Protein AF-A0A379S326-F1 (afdb_monomer)

Structure (mmCIF, N/CA/C/O backbone):
data_AF-A0A379S326-F1
#
_entry.id   AF-A0A379S326-F1
#
loop_
_atom_site.group_PDB
_atom_site.id
_atom_site.type_symbol
_atom_site.label_atom_id
_atom_site.label_alt_id
_atom_site.label_comp_id
_atom_site.label_asym_id
_atom_site.label_entity_id
_atom_site.label_seq_id
_atom_site.pdbx_PDB_ins_code
_atom_site.Cartn_x
_atom_site.Cartn_y
_atom_site.Cartn_z
_atom_site.occupancy
_atom_site.B_iso_or_equiv
_atom_site.auth_seq_id
_atom_site.auth_comp_id
_atom_site.auth_asym_id
_atom_site.auth_atom_id
_atom_site.pdbx_PDB_model_num
ATOM 1 N N . MET A 1 1 ? 25.706 -16.101 -59.196 1.00 38.50 1 MET A N 1
ATOM 2 C CA . MET A 1 1 ? 26.492 -17.102 -58.452 1.00 38.50 1 MET A CA 1
ATOM 3 C C . MET A 1 1 ? 27.882 -17.077 -59.036 1.00 38.50 1 MET A C 1
ATOM 5 O O . MET A 1 1 ? 28.003 -17.247 -60.241 1.00 38.50 1 MET A O 1
ATOM 9 N N . THR A 1 2 ? 28.886 -16.764 -58.232 1.00 38.34 2 THR A N 1
ATOM 10 C CA . THR A 1 2 ? 30.287 -16.792 -58.657 1.00 38.34 2 THR A CA 1
ATOM 11 C C . THR A 1 2 ? 30.837 -18.148 -58.235 1.00 38.34 2 THR A C 1
ATOM 13 O O . THR A 1 2 ? 30.887 -18.433 -57.041 1.00 38.34 2 THR A O 1
ATOM 16 N N . GLU A 1 3 ? 31.157 -19.016 -59.194 1.00 43.34 3 GLU A N 1
ATOM 17 C CA . GLU A 1 3 ? 31.831 -20.284 -58.906 1.00 43.34 3 GLU A CA 1
ATOM 18 C C . GLU A 1 3 ? 33.282 -20.003 -58.498 1.00 43.34 3 GLU A C 1
ATOM 20 O O . GLU A 1 3 ? 34.008 -19.294 -59.196 1.00 43.34 3 GLU A O 1
ATOM 25 N N . HIS A 1 4 ? 33.702 -20.542 -57.353 1.00 49.00 4 HIS A N 1
ATOM 26 C CA . HIS A 1 4 ? 35.091 -20.501 -56.911 1.00 49.00 4 HIS A CA 1
ATOM 27 C C . HIS A 1 4 ? 35.789 -21.794 -57.338 1.00 49.00 4 HIS A C 1
ATOM 29 O O . HIS A 1 4 ? 35.459 -22.871 -56.853 1.00 49.00 4 HIS A O 1
ATOM 35 N N . SER A 1 5 ? 36.763 -21.676 -58.241 1.00 53.09 5 SER A N 1
ATOM 36 C CA . SER A 1 5 ? 37.674 -22.761 -58.611 1.00 53.09 5 SER A CA 1
ATOM 37 C C . SER A 1 5 ? 38.957 -22.625 -57.794 1.00 53.09 5 SER A C 1
ATOM 39 O O . SER A 1 5 ? 39.732 -21.695 -58.017 1.00 53.09 5 SER A O 1
ATOM 41 N N . THR A 1 6 ? 39.196 -23.535 -56.852 1.00 55.34 6 THR A N 1
ATOM 42 C CA . THR A 1 6 ? 40.460 -23.641 -56.109 1.00 55.34 6 THR A CA 1
ATOM 43 C C . THR A 1 6 ? 41.330 -24.740 -56.719 1.00 55.34 6 THR A C 1
ATOM 45 O O . THR A 1 6 ? 40.880 -25.860 -56.936 1.00 55.34 6 THR A O 1
ATOM 48 N N . LEU A 1 7 ? 42.589 -24.415 -57.033 1.00 56.44 7 LEU A N 1
ATOM 49 C CA . LEU A 1 7 ? 43.568 -25.386 -57.527 1.00 56.44 7 LEU A CA 1
ATOM 50 C C . LEU A 1 7 ? 44.000 -26.302 -56.374 1.00 56.44 7 LEU A C 1
ATOM 52 O O . LEU A 1 7 ? 44.566 -25.831 -55.389 1.00 56.44 7 LEU A O 1
ATOM 56 N N . THR A 1 8 ? 43.748 -27.605 -56.491 1.00 57.00 8 THR A N 1
ATOM 57 C CA . THR A 1 8 ? 44.296 -28.613 -55.575 1.00 57.00 8 THR A CA 1
ATOM 58 C C . THR A 1 8 ? 45.776 -28.837 -55.866 1.00 57.00 8 THR A C 1
ATOM 60 O O . THR A 1 8 ? 46.164 -29.122 -56.995 1.00 57.00 8 THR A O 1
ATOM 63 N N . ASN A 1 9 ? 46.601 -28.702 -54.833 1.00 60.22 9 ASN A N 1
ATOM 64 C CA . ASN A 1 9 ? 48.020 -29.042 -54.840 1.00 60.22 9 ASN A CA 1
ATOM 65 C C . ASN A 1 9 ? 48.209 -30.569 -55.035 1.00 60.22 9 ASN A C 1
ATOM 67 O O . ASN A 1 9 ? 47.504 -31.353 -54.407 1.00 60.22 9 ASN A O 1
ATOM 71 N N . GLU A 1 10 ? 49.165 -30.990 -55.873 1.00 64.12 10 GLU A N 1
ATOM 72 C CA . GLU A 1 10 ? 49.444 -32.405 -56.180 1.00 64.12 10 GLU A CA 1
ATOM 73 C C . GLU A 1 10 ? 50.220 -33.181 -55.093 1.00 64.12 10 GLU A C 1
ATOM 75 O O . GLU A 1 10 ? 50.449 -34.383 -55.233 1.00 64.12 10 GLU A O 1
ATOM 80 N N . THR A 1 11 ? 50.637 -32.549 -53.992 1.00 61.47 11 THR A N 1
ATOM 81 C CA . THR A 1 11 ? 51.327 -33.260 -52.905 1.00 61.47 11 THR A CA 1
ATOM 82 C C . THR A 1 11 ? 50.357 -34.102 -52.062 1.00 61.47 11 THR A C 1
ATOM 84 O O . THR A 1 11 ? 49.381 -33.553 -51.537 1.00 61.47 11 THR A O 1
ATOM 87 N N . PRO A 1 12 ? 50.646 -35.401 -51.839 1.00 56.94 12 PRO A N 1
ATOM 88 C CA . PRO A 1 12 ? 49.863 -36.250 -50.946 1.00 56.94 12 PRO A CA 1
ATOM 89 C C . PRO A 1 12 ? 49.812 -35.671 -49.526 1.00 56.94 12 PRO A C 1
ATOM 91 O O . PRO A 1 12 ? 50.838 -35.267 -48.985 1.00 56.94 12 PRO A O 1
ATOM 94 N N . HIS A 1 13 ? 48.625 -35.673 -48.915 1.00 59.41 13 HIS A N 1
ATOM 95 C CA . HIS A 1 13 ? 48.367 -35.211 -47.539 1.00 59.41 13 HIS A CA 1
ATOM 96 C C . HIS A 1 13 ? 48.498 -33.696 -47.282 1.00 59.41 13 HIS A C 1
ATOM 98 O O . HIS A 1 13 ? 48.584 -33.284 -46.127 1.00 59.41 13 HIS A O 1
ATOM 104 N N . SER A 1 14 ? 48.474 -32.850 -48.317 1.00 55.81 14 SER A N 1
ATOM 105 C CA . SER A 1 14 ? 48.381 -31.395 -48.127 1.00 55.81 14 SER A CA 1
ATOM 106 C C . SER A 1 14 ? 46.944 -30.964 -47.813 1.00 55.81 14 SER A C 1
ATOM 108 O O . SER A 1 14 ? 46.022 -31.258 -48.571 1.00 55.81 14 SER A O 1
ATOM 110 N N . SER A 1 15 ? 46.762 -30.239 -46.707 1.00 61.91 15 SER A N 1
ATOM 111 C CA . SER A 1 15 ? 45.540 -29.497 -46.377 1.00 61.91 15 SER A CA 1
ATOM 112 C C . SER A 1 15 ? 45.794 -27.995 -46.512 1.00 61.91 15 SER A C 1
ATOM 114 O O . SER A 1 15 ? 46.856 -27.508 -46.123 1.00 61.91 15 SER A O 1
ATOM 116 N N . TYR A 1 16 ? 44.826 -27.254 -47.046 1.00 52.69 16 TYR A N 1
ATOM 117 C CA . TYR A 1 16 ? 44.842 -25.792 -47.081 1.00 52.69 16 TYR A CA 1
ATOM 118 C C . TYR A 1 16 ? 43.451 -25.279 -46.698 1.00 52.69 16 TYR A C 1
ATOM 120 O O . TYR A 1 16 ? 42.449 -25.765 -47.225 1.00 52.69 16 TYR A O 1
ATOM 128 N N . ASP A 1 17 ? 43.404 -24.315 -45.781 1.00 55.94 17 ASP A N 1
ATOM 129 C CA . ASP A 1 17 ? 42.156 -23.727 -45.303 1.00 55.94 17 ASP A CA 1
ATOM 130 C C . ASP A 1 17 ? 41.625 -22.688 -46.295 1.00 55.94 17 ASP A C 1
ATOM 132 O O . ASP A 1 17 ? 42.263 -21.669 -46.575 1.00 55.94 17 ASP A O 1
ATOM 136 N N . ILE A 1 18 ? 40.420 -22.931 -46.812 1.00 55.84 18 ILE A N 1
ATOM 137 C CA . ILE A 1 18 ? 39.691 -21.968 -47.636 1.00 55.84 18 ILE A CA 1
ATOM 138 C C . ILE A 1 18 ? 38.908 -21.054 -46.694 1.00 55.84 18 ILE A C 1
ATOM 140 O O . ILE A 1 18 ? 37.937 -21.478 -46.072 1.00 55.84 18 ILE A O 1
ATOM 144 N N . THR A 1 19 ? 39.294 -19.782 -46.605 1.00 53.59 19 THR A N 1
ATOM 145 C CA . THR A 1 19 ? 38.505 -18.788 -45.868 1.00 53.59 19 THR A CA 1
ATOM 146 C C . THR A 1 19 ? 37.186 -18.547 -46.613 1.00 53.59 19 THR A C 1
ATOM 148 O O . THR A 1 19 ? 37.177 -17.948 -47.689 1.00 53.59 19 THR A O 1
ATOM 151 N N . GLY A 1 20 ? 36.069 -19.048 -46.075 1.00 52.03 20 GLY A N 1
ATOM 152 C CA . GLY A 1 20 ? 34.730 -18.780 -46.608 1.00 52.03 20 GLY A CA 1
ATOM 153 C C . GLY A 1 20 ? 34.386 -17.284 -46.588 1.00 52.03 20 GLY A C 1
ATOM 154 O O . GLY A 1 20 ? 34.996 -16.506 -45.851 1.00 52.03 20 GLY A O 1
ATOM 155 N N . MET A 1 21 ? 33.415 -16.856 -47.407 1.00 51.97 21 MET A N 1
ATOM 156 C CA . MET A 1 21 ? 32.934 -15.466 -47.385 1.00 51.97 21 MET A CA 1
ATOM 157 C C . MET A 1 21 ? 32.506 -15.078 -45.963 1.00 51.97 21 MET A C 1
ATOM 159 O O . MET A 1 21 ? 31.719 -15.789 -45.345 1.00 51.97 21 MET A O 1
ATOM 163 N N . LEU A 1 22 ? 33.000 -13.932 -45.480 1.00 52.59 22 LEU A N 1
ATOM 164 C CA . LEU A 1 22 ? 32.618 -13.320 -44.206 1.00 52.59 22 LEU A CA 1
ATOM 165 C C . LEU A 1 22 ? 31.087 -13.270 -44.083 1.00 52.59 22 LEU A C 1
ATOM 167 O O . LEU A 1 22 ? 30.441 -12.440 -44.728 1.00 52.59 22 LEU A O 1
ATOM 171 N N . MET A 1 23 ? 30.500 -14.136 -43.252 1.00 50.91 23 MET A N 1
ATOM 172 C CA . MET A 1 23 ? 29.103 -13.985 -42.857 1.00 50.91 23 MET A CA 1
ATOM 173 C C . MET A 1 23 ? 28.976 -12.674 -42.067 1.00 50.91 23 MET A C 1
ATOM 175 O O . MET A 1 23 ? 29.659 -12.505 -41.053 1.00 50.91 23 MET A O 1
ATOM 179 N N . PRO A 1 24 ? 28.146 -11.709 -42.505 1.00 52.12 24 PRO A N 1
ATOM 180 C CA . PRO A 1 24 ? 27.974 -10.472 -41.762 1.00 52.12 24 PRO A CA 1
ATOM 181 C C . PRO A 1 24 ? 27.323 -10.789 -40.414 1.00 52.12 24 PRO A C 1
ATOM 183 O O . PRO A 1 24 ? 26.173 -11.229 -40.363 1.00 52.12 24 PRO A O 1
ATOM 186 N N . ALA A 1 25 ? 28.057 -10.549 -39.326 1.00 54.84 25 ALA A N 1
ATOM 187 C CA . ALA A 1 25 ? 27.540 -10.660 -37.970 1.00 54.84 25 ALA A CA 1
ATOM 188 C C . ALA A 1 25 ? 26.328 -9.731 -37.811 1.00 54.84 25 ALA A C 1
ATOM 190 O O . ALA A 1 25 ? 26.426 -8.514 -37.985 1.00 54.84 25 ALA A O 1
ATOM 191 N N . ARG A 1 26 ? 25.166 -10.306 -37.496 1.00 50.16 26 ARG A N 1
ATOM 192 C CA . ARG A 1 26 ? 23.949 -9.546 -37.200 1.00 50.16 26 ARG A CA 1
ATOM 193 C C . ARG A 1 26 ? 23.789 -9.502 -35.694 1.00 50.16 26 ARG A C 1
ATOM 195 O O . ARG A 1 26 ? 23.414 -10.488 -35.074 1.00 50.16 26 ARG A O 1
ATOM 202 N N . ALA A 1 27 ? 24.121 -8.360 -35.110 1.00 48.78 27 ALA A N 1
ATOM 203 C CA . ALA A 1 27 ? 23.776 -8.077 -33.732 1.00 48.78 27 ALA A CA 1
ATOM 204 C C . ALA A 1 27 ? 22.355 -7.563 -33.681 1.00 48.78 27 ALA A C 1
ATOM 206 O O . ALA A 1 27 ? 21.947 -6.766 -34.529 1.00 48.78 27 ALA A O 1
ATOM 207 N N . PHE A 1 28 ? 21.624 -7.972 -32.657 1.00 52.62 28 PHE A N 1
ATOM 208 C CA . PHE A 1 28 ? 20.415 -7.262 -32.352 1.00 52.62 28 PHE A CA 1
ATOM 209 C C . PHE A 1 28 ? 20.129 -7.212 -30.846 1.00 52.62 28 PHE A C 1
ATOM 211 O O . PHE A 1 28 ? 20.789 -7.889 -30.062 1.00 52.62 28 PHE A O 1
ATOM 218 N N . PHE A 1 29 ? 19.191 -6.360 -30.431 1.00 54.59 29 PHE A N 1
ATOM 219 C CA . PHE A 1 29 ? 18.989 -5.944 -29.038 1.00 54.59 29 PHE A CA 1
ATOM 220 C C . PHE A 1 29 ? 17.567 -6.261 -28.584 1.00 54.59 29 PHE A C 1
ATOM 222 O O . PHE A 1 29 ? 16.664 -6.100 -29.390 1.00 54.59 29 PHE A O 1
ATOM 229 N N . PHE A 1 30 ? 17.356 -6.650 -27.322 1.00 52.19 30 PHE A N 1
ATOM 230 C CA . PHE A 1 30 ? 16.024 -6.806 -26.725 1.00 52.19 30 PHE A CA 1
ATOM 231 C C . PHE A 1 30 ? 15.805 -5.774 -25.621 1.00 52.19 30 PHE A C 1
ATOM 233 O O . PHE A 1 30 ? 16.657 -5.602 -24.749 1.00 52.19 30 PHE A O 1
ATOM 240 N N . VAL A 1 31 ? 14.638 -5.132 -25.622 1.00 59.84 31 VAL A N 1
ATOM 241 C CA . VAL A 1 31 ? 14.199 -4.257 -24.530 1.00 59.84 31 VAL A CA 1
ATOM 242 C C . VAL A 1 31 ? 13.023 -4.930 -23.830 1.00 59.84 31 VAL A C 1
ATOM 244 O O . VAL A 1 31 ? 11.916 -4.973 -24.363 1.00 59.84 31 VAL A O 1
ATOM 247 N N . VAL A 1 32 ? 13.259 -5.475 -22.635 1.00 62.78 32 VAL A N 1
ATOM 248 C CA . VAL A 1 32 ? 12.184 -5.973 -21.766 1.00 62.78 32 VAL A CA 1
ATOM 249 C C . VAL A 1 32 ? 11.680 -4.801 -20.939 1.00 62.78 32 VAL A C 1
ATOM 251 O O . VAL A 1 32 ? 12.430 -4.224 -20.153 1.00 62.78 32 VAL A O 1
ATOM 254 N N . VAL A 1 33 ? 10.415 -4.435 -21.130 1.00 68.75 33 VAL A N 1
ATOM 255 C CA . VAL A 1 33 ? 9.783 -3.349 -20.380 1.00 68.75 33 VAL A CA 1
ATOM 256 C C . VAL A 1 33 ? 8.725 -3.911 -19.451 1.00 68.75 33 VAL A C 1
ATOM 258 O O . VAL A 1 33 ? 7.759 -4.521 -19.897 1.00 68.75 33 VAL A O 1
ATOM 261 N N . ASP A 1 34 ? 8.914 -3.674 -18.157 1.00 73.75 34 ASP A N 1
ATOM 262 C CA . ASP A 1 34 ? 7.937 -3.985 -17.117 1.00 73.75 34 ASP A CA 1
ATOM 263 C C . ASP A 1 34 ? 6.840 -2.909 -17.120 1.00 73.75 34 ASP A C 1
ATOM 265 O O . ASP A 1 34 ? 7.061 -1.764 -16.711 1.00 73.75 34 ASP A O 1
ATOM 269 N N . GLU A 1 35 ? 5.671 -3.256 -17.658 1.00 82.31 35 GLU A N 1
ATOM 270 C CA . GLU A 1 35 ? 4.540 -2.340 -17.792 1.00 82.31 35 GLU A CA 1
ATOM 271 C C . GLU A 1 35 ? 3.890 -2.066 -16.428 1.00 82.31 35 GLU A C 1
ATOM 273 O O . GLU A 1 35 ? 3.511 -3.011 -15.734 1.00 82.31 35 GLU A O 1
ATOM 278 N N . PRO A 1 36 ? 3.735 -0.790 -16.025 1.00 88.88 36 PRO A N 1
ATOM 279 C CA . PRO A 1 36 ? 3.104 -0.475 -14.755 1.00 88.88 36 PRO A CA 1
ATOM 280 C C . PRO A 1 36 ? 1.583 -0.663 -14.824 1.00 88.88 36 PRO A C 1
ATOM 282 O O . PRO A 1 36 ? 0.940 -0.256 -15.796 1.00 88.88 36 PRO A O 1
ATOM 285 N N . GLY A 1 37 ? 0.995 -1.161 -13.740 1.00 88.94 37 GLY A N 1
ATOM 286 C CA . GLY A 1 37 ? -0.451 -1.183 -13.519 1.00 88.94 37 GLY A CA 1
ATOM 287 C C . GLY A 1 37 ? -1.183 -2.384 -14.093 1.00 88.94 37 GLY A C 1
ATOM 288 O O . GLY A 1 37 ? -2.382 -2.269 -14.341 1.00 88.94 37 GLY A O 1
ATOM 289 N N . LYS A 1 38 ? -0.497 -3.513 -14.301 1.00 89.56 38 LYS A N 1
ATOM 290 C CA . LYS A 1 38 ? -1.110 -4.762 -14.784 1.00 89.56 38 LYS A CA 1
ATOM 291 C C . LYS A 1 38 ? -2.349 -5.158 -13.966 1.00 89.56 38 LYS A C 1
ATOM 293 O O . LYS A 1 38 ? -3.389 -5.438 -14.552 1.00 89.56 38 LYS A O 1
ATOM 298 N N . ASP A 1 39 ? -2.243 -5.084 -12.640 1.00 93.56 39 ASP A N 1
ATOM 299 C CA . ASP A 1 39 ? -3.335 -5.399 -11.706 1.00 93.56 39 ASP A CA 1
ATOM 300 C C . ASP A 1 39 ? -3.997 -4.131 -11.129 1.00 93.56 39 ASP A C 1
ATOM 302 O O . ASP A 1 39 ? -4.762 -4.189 -10.169 1.00 93.56 39 ASP A O 1
ATOM 306 N N . GLY A 1 40 ? -3.711 -2.965 -11.716 1.00 95.00 40 GLY A N 1
ATOM 307 C CA . GLY A 1 40 ? -4.163 -1.664 -11.234 1.00 95.00 40 GLY A CA 1
ATOM 308 C C . GLY A 1 40 ? -3.204 -0.993 -10.248 1.00 95.00 40 GLY A C 1
ATOM 309 O O . GLY A 1 40 ? -2.044 -1.381 -10.084 1.00 95.00 40 GLY A O 1
ATOM 310 N N . PHE A 1 41 ? -3.698 0.074 -9.621 1.00 97.69 41 PHE A N 1
ATOM 311 C CA . PHE A 1 41 ? -2.926 0.935 -8.732 1.00 97.69 41 PHE A CA 1
ATOM 312 C C . PHE A 1 41 ? -3.683 1.218 -7.439 1.00 97.69 41 PHE A C 1
ATOM 314 O O . PHE A 1 41 ? -4.908 1.321 -7.436 1.00 97.69 41 PHE A O 1
ATOM 321 N N . LEU A 1 42 ? -2.926 1.433 -6.369 1.00 97.62 42 LEU A N 1
ATOM 322 C CA . LEU A 1 42 ? -3.406 1.990 -5.110 1.00 97.62 42 LEU A CA 1
ATOM 323 C C . LEU A 1 42 ? -2.823 3.385 -4.928 1.00 97.62 42 LEU A C 1
ATOM 325 O O . LEU A 1 42 ? -1.721 3.673 -5.388 1.00 97.62 42 LEU A O 1
ATOM 329 N N . VAL A 1 43 ? -3.541 4.253 -4.234 1.00 97.50 43 VAL A N 1
ATOM 330 C CA . VAL A 1 43 ? -3.124 5.629 -3.973 1.00 97.50 43 VAL A CA 1
ATOM 331 C C . VAL A 1 43 ? -2.969 5.832 -2.477 1.00 97.50 43 VAL A C 1
ATOM 333 O O . VAL A 1 43 ? -3.835 5.458 -1.689 1.00 97.50 43 VAL A O 1
ATOM 336 N N . ARG A 1 44 ? -1.869 6.454 -2.063 1.00 95.50 44 ARG A N 1
ATOM 337 C CA . ARG A 1 44 ? -1.656 6.881 -0.678 1.00 95.50 44 ARG A CA 1
ATOM 338 C C . ARG A 1 44 ? -1.256 8.347 -0.677 1.00 95.50 44 ARG A C 1
ATOM 340 O O . ARG A 1 44 ? -0.432 8.773 -1.483 1.00 95.50 44 ARG A O 1
ATOM 347 N N . LYS A 1 45 ? -1.832 9.117 0.241 1.00 92.75 45 LYS A N 1
ATOM 348 C CA . LYS A 1 45 ? -1.365 10.468 0.544 1.00 92.75 45 LYS A CA 1
ATOM 349 C C . LYS A 1 45 ? -0.434 10.387 1.745 1.00 92.75 45 LYS A C 1
ATOM 351 O O . LYS A 1 45 ? -0.796 9.801 2.762 1.00 92.75 45 LYS A O 1
ATOM 356 N N . ILE A 1 46 ? 0.774 10.909 1.586 1.00 89.25 46 ILE A N 1
ATOM 357 C CA . ILE A 1 46 ? 1.835 10.869 2.593 1.00 89.25 46 ILE A CA 1
ATOM 358 C C . ILE A 1 46 ? 2.209 12.276 3.050 1.00 89.25 46 ILE A C 1
ATOM 360 O O . ILE A 1 46 ? 1.893 13.270 2.388 1.00 89.25 46 ILE A O 1
ATOM 364 N N . TYR A 1 47 ? 2.934 12.359 4.161 1.00 82.88 47 TYR A N 1
ATOM 365 C CA . TYR A 1 47 ? 3.445 13.626 4.670 1.00 82.88 47 TYR A CA 1
ATOM 366 C C . TYR A 1 47 ? 4.419 14.254 3.671 1.00 82.88 47 TYR A C 1
ATOM 368 O O . TYR A 1 47 ? 5.285 13.588 3.107 1.00 82.88 47 TYR A O 1
ATOM 376 N N . ALA A 1 48 ? 4.282 15.561 3.454 1.00 72.38 48 ALA A N 1
ATOM 377 C CA . ALA A 1 48 ? 5.122 16.283 2.502 1.00 72.38 48 ALA A CA 1
ATOM 378 C C . ALA A 1 48 ? 6.525 16.610 3.053 1.00 72.38 48 ALA A C 1
ATOM 380 O O . ALA A 1 48 ? 7.419 16.937 2.277 1.00 72.38 48 ALA A O 1
ATOM 381 N N . SER A 1 49 ? 6.724 16.558 4.375 1.00 74.12 49 SER A N 1
ATOM 382 C CA . SER A 1 49 ? 7.978 16.952 5.025 1.00 74.12 49 SER A CA 1
ATOM 383 C C . SER A 1 49 ? 8.173 16.259 6.374 1.00 74.12 49 SER A C 1
ATOM 385 O O . SER A 1 49 ? 7.213 16.000 7.097 1.00 74.12 49 SER A O 1
ATOM 387 N N . ASN A 1 50 ? 9.439 16.059 6.752 1.00 69.50 50 ASN A N 1
ATOM 388 C CA . ASN A 1 50 ? 9.852 15.572 8.073 1.00 69.50 50 ASN A CA 1
ATOM 389 C C . ASN A 1 50 ? 9.546 16.583 9.200 1.00 69.50 50 ASN A C 1
ATOM 391 O O . ASN A 1 50 ? 9.617 16.240 10.375 1.00 69.50 50 ASN A O 1
ATOM 395 N N . SER A 1 51 ? 9.222 17.833 8.854 1.00 71.56 51 SER A N 1
ATOM 396 C CA . SER A 1 51 ? 8.819 18.880 9.801 1.00 71.56 51 SER A CA 1
ATOM 397 C C . SER A 1 51 ? 7.344 18.801 10.210 1.00 71.56 51 SER A C 1
ATOM 399 O O . SER A 1 51 ? 6.858 19.697 10.899 1.00 71.56 51 SER A O 1
ATOM 401 N N . ASP A 1 52 ? 6.610 17.782 9.755 1.00 78.12 52 ASP A N 1
ATOM 402 C CA . ASP A 1 52 ? 5.220 17.581 10.143 1.00 78.12 52 ASP A CA 1
ATOM 403 C C . ASP A 1 52 ? 5.109 17.298 11.666 1.00 78.12 52 ASP A C 1
ATOM 405 O O . ASP A 1 52 ? 5.780 16.394 12.189 1.00 78.12 52 ASP A O 1
ATOM 409 N N . PRO A 1 53 ? 4.288 18.060 12.420 1.00 77.88 53 PRO A N 1
ATOM 410 C CA . PRO A 1 53 ? 4.167 17.904 13.872 1.00 77.88 53 PRO A CA 1
ATOM 411 C C . PRO A 1 53 ? 3.609 16.553 14.321 1.00 77.88 53 PRO A C 1
ATOM 413 O O . PRO A 1 53 ? 3.792 16.172 15.475 1.00 77.88 53 PRO A O 1
ATOM 416 N N . TYR A 1 54 ? 2.866 15.859 13.462 1.00 78.62 54 TYR A N 1
ATOM 417 C CA . TYR A 1 54 ? 2.306 14.551 13.766 1.00 78.62 54 TYR A CA 1
ATOM 418 C C . TYR A 1 54 ? 3.327 13.452 13.471 1.00 78.62 54 TYR A C 1
ATOM 420 O O . TYR A 1 54 ? 3.534 12.576 14.309 1.00 78.62 54 TYR A O 1
ATOM 428 N N . LEU A 1 55 ? 4.040 13.548 12.346 1.00 79.19 55 LEU A N 1
ATOM 429 C CA . LEU A 1 55 ? 5.094 12.597 11.988 1.00 79.19 55 LEU A CA 1
ATOM 430 C C . LEU A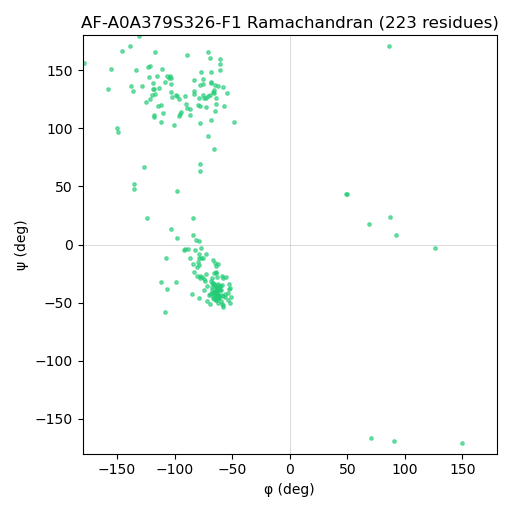 1 55 ? 6.273 12.633 12.976 1.00 79.19 55 LEU A C 1
ATOM 432 O O . LEU A 1 55 ? 6.757 11.586 13.400 1.00 79.19 55 LEU A O 1
ATOM 436 N N . SER A 1 56 ? 6.685 13.826 13.411 1.00 79.75 56 SER A N 1
ATOM 437 C CA . SER A 1 56 ? 7.756 13.998 14.408 1.00 79.75 56 SER A CA 1
ATOM 438 C C . SER A 1 56 ? 7.421 13.403 15.782 1.00 79.75 56 SER A C 1
ATOM 440 O O . SER A 1 56 ? 8.320 12.963 16.492 1.00 79.75 56 SER A O 1
ATOM 442 N N . LYS A 1 57 ? 6.136 13.326 16.150 1.00 83.00 57 LYS A N 1
ATOM 443 C CA . LYS A 1 57 ? 5.679 12.720 17.413 1.00 83.00 57 LYS A CA 1
ATOM 444 C C . LYS A 1 57 ? 5.630 11.193 17.390 1.00 83.00 57 LYS A C 1
ATOM 446 O O . LYS A 1 57 ? 5.452 10.599 18.446 1.00 83.00 57 LYS A O 1
ATOM 451 N N . MET A 1 58 ? 5.752 10.558 16.222 1.00 79.88 58 MET A N 1
ATOM 452 C CA . MET A 1 58 ? 5.691 9.095 16.108 1.00 79.88 58 MET A CA 1
ATOM 453 C C . MET A 1 58 ? 6.985 8.382 16.516 1.00 79.88 58 MET A C 1
ATOM 455 O O . MET A 1 58 ? 6.979 7.156 16.559 1.00 79.88 58 MET A O 1
ATOM 459 N N . ASP A 1 59 ? 8.072 9.120 16.772 1.00 84.44 59 ASP A N 1
ATOM 460 C CA . ASP A 1 59 ? 9.377 8.572 17.185 1.00 84.44 59 ASP A CA 1
ATOM 461 C C . ASP A 1 59 ? 9.865 7.413 16.289 1.00 84.44 59 ASP A C 1
ATOM 463 O O . ASP A 1 59 ? 10.310 6.355 16.734 1.00 84.44 59 ASP A O 1
ATOM 467 N N . LEU A 1 60 ? 9.706 7.583 14.972 1.00 85.88 60 LEU A N 1
ATOM 468 C CA . LEU A 1 60 ? 10.090 6.571 13.992 1.00 85.88 60 LEU A CA 1
ATOM 469 C C . LEU A 1 60 ? 11.608 6.560 13.784 1.00 85.88 60 LEU A C 1
ATOM 471 O O . LEU A 1 60 ? 12.259 7.605 13.775 1.00 85.88 60 LEU A O 1
ATOM 475 N N . SER A 1 61 ? 12.159 5.380 13.484 1.00 90.12 61 SER A N 1
ATOM 476 C CA . SER A 1 61 ? 13.539 5.273 13.005 1.00 90.12 61 SER A CA 1
ATOM 477 C C . SER A 1 61 ? 13.737 6.049 11.698 1.00 90.12 61 SER A C 1
ATOM 479 O O . SER A 1 61 ? 12.804 6.218 10.910 1.00 90.12 61 SER A O 1
ATOM 481 N N . GLU A 1 62 ? 14.973 6.468 11.418 1.00 90.06 62 GLU A N 1
ATOM 482 C CA . GLU A 1 62 ? 15.302 7.260 10.224 1.00 90.06 62 GLU A CA 1
ATOM 483 C C . GLU A 1 62 ? 14.825 6.596 8.919 1.00 90.06 62 GLU A C 1
ATOM 485 O O . GLU A 1 62 ? 14.230 7.246 8.062 1.00 90.06 62 GLU A O 1
ATOM 490 N N . ALA A 1 63 ? 14.991 5.276 8.789 1.00 91.00 63 ALA A N 1
ATOM 491 C CA . ALA A 1 63 ? 14.528 4.537 7.615 1.00 91.00 63 ALA A CA 1
ATOM 492 C C . ALA A 1 63 ? 12.997 4.587 7.440 1.00 91.00 63 ALA A C 1
ATOM 494 O O . ALA A 1 63 ? 12.506 4.727 6.319 1.00 91.00 63 ALA A O 1
ATOM 495 N N . LYS A 1 64 ? 12.236 4.505 8.539 1.00 90.94 64 LYS A N 1
ATOM 496 C CA . LYS A 1 64 ? 10.767 4.609 8.521 1.00 90.94 64 LYS A CA 1
ATOM 497 C C . LYS A 1 64 ? 10.315 6.043 8.245 1.00 90.94 64 LYS A C 1
ATOM 499 O O . LYS A 1 64 ? 9.360 6.246 7.503 1.00 90.94 64 LYS A O 1
ATOM 504 N N . MET A 1 65 ? 11.050 7.029 8.756 1.00 90.69 65 MET A N 1
ATOM 505 C CA . MET A 1 65 ? 10.832 8.442 8.447 1.00 90.69 65 MET A CA 1
ATOM 506 C C . MET A 1 65 ? 10.982 8.714 6.945 1.00 90.69 65 MET A C 1
ATOM 508 O O . MET A 1 65 ? 10.097 9.295 6.323 1.00 90.69 65 MET A O 1
ATOM 512 N N . LEU A 1 66 ? 12.069 8.226 6.341 1.00 92.06 66 LEU A N 1
ATOM 513 C CA . LEU A 1 66 ? 12.318 8.344 4.902 1.00 92.06 66 LEU A CA 1
ATOM 514 C C . LEU A 1 66 ? 11.281 7.591 4.060 1.00 92.06 66 LEU A C 1
ATOM 516 O O . LEU A 1 66 ? 10.912 8.060 2.985 1.00 92.06 66 LEU A O 1
ATOM 520 N N . SER A 1 67 ? 10.790 6.454 4.552 1.00 93.00 67 SER A N 1
ATOM 521 C CA . SER A 1 67 ? 9.679 5.716 3.943 1.00 93.00 67 SER A CA 1
ATOM 522 C C . SER A 1 67 ? 8.374 6.524 3.937 1.00 93.00 67 SER A C 1
ATOM 524 O O . SER A 1 67 ? 7.642 6.490 2.955 1.00 93.00 67 SER A O 1
ATOM 526 N N . GLU A 1 68 ? 8.060 7.274 4.994 1.00 90.62 68 GLU A N 1
ATOM 527 C CA . GLU A 1 68 ? 6.817 8.062 5.061 1.00 90.62 68 GLU A CA 1
ATOM 528 C C . GLU A 1 68 ? 6.887 9.393 4.295 1.00 90.62 68 GLU A C 1
ATOM 530 O O . GLU A 1 68 ? 5.842 9.977 4.024 1.00 90.62 68 GLU A O 1
ATOM 535 N N . THR A 1 69 ? 8.074 9.882 3.916 1.00 91.75 69 THR A N 1
ATOM 536 C CA . THR A 1 69 ? 8.211 11.160 3.183 1.00 91.75 69 THR A CA 1
ATOM 537 C C . THR A 1 69 ? 8.691 11.009 1.743 1.00 91.75 69 THR A C 1
ATOM 539 O O . THR A 1 69 ? 8.282 11.774 0.865 1.00 91.75 69 THR A O 1
ATOM 542 N N . ASN A 1 70 ? 9.526 10.005 1.464 1.00 93.62 70 ASN A N 1
ATOM 543 C CA . ASN A 1 70 ? 10.111 9.752 0.143 1.00 93.62 70 ASN A CA 1
ATOM 544 C C . ASN A 1 70 ? 10.071 8.257 -0.264 1.00 93.62 70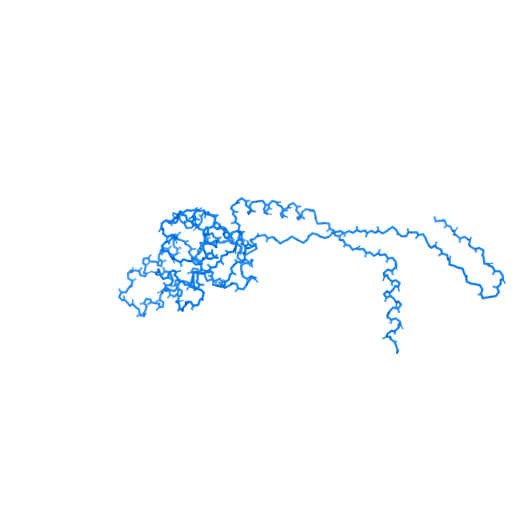 ASN A C 1
ATOM 546 O O . ASN A 1 70 ? 11.097 7.682 -0.654 1.00 93.62 70 ASN A O 1
ATOM 550 N N . PRO A 1 71 ? 8.906 7.589 -0.200 1.00 94.81 71 PRO A N 1
ATOM 551 C CA . PRO A 1 71 ? 8.784 6.161 -0.492 1.00 94.81 71 PRO A CA 1
ATOM 552 C C . PRO A 1 71 ? 9.105 5.795 -1.942 1.00 94.81 71 PRO A C 1
ATOM 554 O O . PRO A 1 71 ? 9.548 4.678 -2.200 1.00 94.81 71 PRO A O 1
ATOM 557 N N . GLU A 1 72 ? 8.976 6.720 -2.892 1.00 94.44 72 GLU A N 1
ATOM 558 C CA . GLU A 1 72 ? 9.416 6.507 -4.277 1.00 94.44 72 GLU A CA 1
ATOM 559 C C . GLU A 1 72 ? 10.931 6.278 -4.398 1.00 94.44 72 GLU A C 1
ATOM 561 O O . GLU A 1 72 ? 11.407 5.785 -5.417 1.00 94.44 72 GLU A O 1
ATOM 566 N N . ARG A 1 73 ? 11.700 6.629 -3.358 1.00 94.12 73 ARG A N 1
ATOM 567 C CA . ARG A 1 73 ? 13.146 6.398 -3.278 1.00 94.12 73 ARG A CA 1
ATOM 568 C C . ARG A 1 73 ? 13.506 5.281 -2.304 1.00 94.12 73 ARG A C 1
ATOM 570 O O . ARG A 1 73 ? 14.421 4.511 -2.584 1.00 94.12 73 ARG A O 1
ATOM 577 N N . TYR A 1 74 ? 12.809 5.188 -1.172 1.00 95.56 74 TYR A N 1
ATOM 578 C CA . TYR A 1 74 ? 13.194 4.292 -0.073 1.00 95.56 74 TYR A CA 1
ATOM 579 C C . TYR A 1 74 ? 12.294 3.059 0.091 1.00 95.56 74 TYR A C 1
ATOM 581 O O . TYR A 1 74 ? 12.690 2.101 0.765 1.00 95.56 74 TYR A O 1
ATOM 589 N N . GLY A 1 75 ? 11.147 3.025 -0.588 1.00 96.31 75 GLY A N 1
ATOM 590 C CA . GLY A 1 75 ? 10.091 2.035 -0.397 1.00 96.31 75 GLY A CA 1
ATOM 591 C C . GLY A 1 75 ? 9.120 2.421 0.719 1.00 96.31 75 GLY A C 1
ATOM 592 O O . GLY A 1 75 ? 9.379 3.362 1.465 1.00 96.31 75 GLY A O 1
ATOM 593 N N . LEU A 1 76 ? 8.020 1.674 0.841 1.00 95.94 76 LEU A N 1
ATOM 594 C CA . LEU A 1 76 ? 7.109 1.770 1.984 1.00 95.94 76 LEU A CA 1
ATOM 595 C C . LEU A 1 76 ? 7.429 0.666 2.987 1.00 95.94 76 LEU A C 1
ATOM 597 O O . LEU A 1 76 ? 7.479 -0.511 2.633 1.00 95.94 76 LEU A O 1
ATOM 601 N N . ILE A 1 77 ? 7.622 1.056 4.237 1.00 95.19 77 ILE A N 1
ATOM 602 C CA . ILE A 1 77 ? 7.892 0.185 5.375 1.00 95.19 77 ILE A CA 1
ATOM 603 C C . ILE A 1 77 ? 6.748 0.400 6.372 1.00 95.19 77 ILE A C 1
ATOM 605 O O . ILE A 1 77 ? 6.459 1.552 6.708 1.00 95.19 77 ILE A O 1
ATOM 609 N N . PRO A 1 78 ? 6.079 -0.663 6.849 1.00 93.88 78 PRO A N 1
ATOM 610 C CA . PRO A 1 78 ? 5.071 -0.528 7.889 1.00 93.88 78 PRO A CA 1
ATOM 611 C C . PRO A 1 78 ? 5.695 0.050 9.163 1.00 93.88 78 PRO A C 1
ATOM 613 O O . PRO A 1 78 ? 6.871 -0.169 9.478 1.00 93.88 78 PRO A O 1
ATOM 616 N N . LYS A 1 79 ? 4.889 0.787 9.930 1.00 90.69 79 LYS A N 1
ATOM 617 C CA . LYS A 1 79 ? 5.370 1.447 11.149 1.00 90.69 79 LYS A CA 1
ATOM 618 C C . LYS A 1 79 ? 5.893 0.450 12.169 1.00 90.69 79 LYS A C 1
ATOM 620 O O . LYS A 1 79 ? 6.901 0.737 12.809 1.00 90.69 79 LYS A O 1
ATOM 625 N N . ASP A 1 80 ? 5.276 -0.723 12.271 1.00 92.00 80 ASP A N 1
ATOM 626 C CA . ASP A 1 80 ? 5.810 -1.845 13.035 1.00 92.00 80 ASP A CA 1
ATOM 627 C C . ASP A 1 80 ? 5.377 -3.180 12.422 1.00 92.00 80 ASP A C 1
ATOM 629 O O . ASP A 1 80 ? 4.264 -3.645 12.638 1.00 92.00 80 ASP A O 1
ATOM 633 N N . PHE A 1 81 ? 6.272 -3.818 11.665 1.00 92.75 81 PHE A N 1
ATOM 634 C CA . PHE A 1 81 ? 5.986 -5.114 11.048 1.00 92.75 81 PHE A CA 1
ATOM 635 C C . PHE A 1 81 ? 5.794 -6.252 12.063 1.00 92.75 81 PHE A C 1
ATOM 637 O O . PHE A 1 81 ? 5.132 -7.238 11.754 1.00 92.75 81 PHE A O 1
ATOM 644 N N . SER A 1 82 ? 6.360 -6.124 13.265 1.00 92.06 82 SER A N 1
ATOM 645 C CA . SE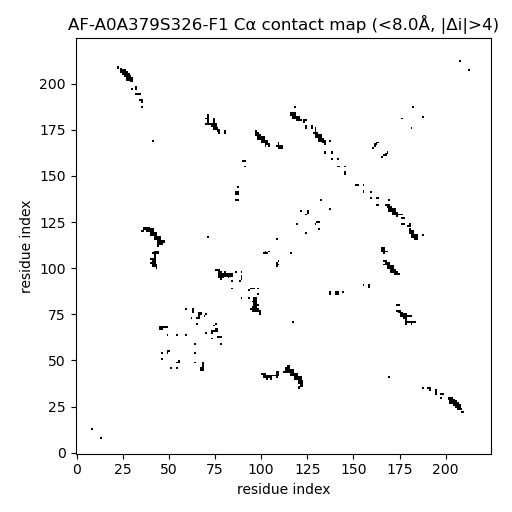R A 1 82 ? 6.276 -7.152 14.308 1.00 92.06 82 SER A CA 1
ATOM 646 C C . SER A 1 82 ? 5.023 -7.039 15.176 1.00 92.06 82 SER A C 1
ATOM 648 O O . SER A 1 82 ? 4.712 -7.960 15.932 1.00 92.06 82 SER A O 1
ATOM 650 N N . ALA A 1 83 ? 4.290 -5.929 15.063 1.00 92.56 83 ALA A N 1
ATOM 651 C CA . ALA A 1 83 ? 3.090 -5.697 15.845 1.00 92.56 83 ALA A CA 1
ATOM 652 C C . ALA A 1 83 ? 1.981 -6.694 15.483 1.00 92.56 83 ALA A C 1
ATOM 654 O O . ALA A 1 83 ? 1.609 -6.858 14.321 1.00 92.56 83 ALA A O 1
ATOM 655 N N . SER A 1 84 ? 1.394 -7.308 16.509 1.00 91.81 84 SER A N 1
ATOM 656 C CA . SER A 1 84 ? 0.366 -8.345 16.391 1.00 91.81 84 SER A CA 1
ATOM 657 C C . SER A 1 84 ? -1.055 -7.798 16.218 1.00 91.81 84 SER A C 1
ATOM 659 O O . SER A 1 84 ? -2.014 -8.486 16.565 1.00 91.81 84 SER A O 1
ATOM 661 N N . TYR A 1 85 ? -1.209 -6.561 15.740 1.00 94.44 85 TYR A N 1
ATOM 662 C CA . TYR A 1 85 ? -2.533 -5.977 15.537 1.00 94.44 85 TYR A CA 1
ATOM 663 C C . TYR A 1 85 ? -3.260 -6.693 14.397 1.00 94.44 85 TYR A C 1
ATOM 665 O O . TYR A 1 85 ? -2.686 -7.005 13.350 1.00 94.44 85 TYR A O 1
ATOM 673 N N . SER A 1 86 ? -4.547 -6.938 14.593 1.00 96.00 86 SER A N 1
ATOM 674 C CA . SER A 1 86 ? -5.460 -7.396 13.553 1.00 96.00 86 SER A CA 1
ATOM 675 C C . SER A 1 86 ? -5.748 -6.289 12.532 1.00 96.00 86 SER A C 1
ATOM 677 O O . SER A 1 86 ? -5.488 -5.105 12.760 1.00 96.00 86 SER A O 1
ATOM 679 N N . VAL A 1 87 ? -6.322 -6.679 11.391 1.00 97.12 87 VAL A N 1
ATOM 680 C CA . VAL A 1 87 ? -6.796 -5.738 10.363 1.00 97.12 87 VAL A CA 1
ATOM 681 C C . VAL A 1 87 ? -7.802 -4.749 10.954 1.00 97.12 87 VAL A C 1
ATOM 683 O O . VAL A 1 87 ? -7.674 -3.546 10.737 1.00 97.12 87 VAL A O 1
ATOM 686 N N . ALA A 1 88 ? -8.761 -5.238 11.745 1.00 96.88 88 ALA A N 1
ATOM 687 C CA . ALA A 1 88 ? -9.725 -4.388 12.430 1.00 96.88 88 ALA A CA 1
ATOM 688 C C . ALA A 1 88 ? -9.037 -3.380 13.358 1.00 96.88 88 ALA A C 1
ATOM 690 O O . ALA A 1 88 ? -9.276 -2.186 13.232 1.00 96.88 88 ALA A O 1
ATOM 691 N N . GLU A 1 89 ? -8.136 -3.817 14.240 1.00 96.12 89 GLU A N 1
ATOM 692 C CA . GLU A 1 89 ? -7.449 -2.913 15.175 1.00 96.12 89 GLU A CA 1
ATOM 693 C C . GLU A 1 89 ? -6.651 -1.819 14.460 1.00 96.12 89 GLU A C 1
ATOM 695 O O . GLU A 1 89 ? -6.675 -0.663 14.889 1.00 96.12 89 GLU A O 1
ATOM 700 N N . HIS A 1 90 ? -5.986 -2.160 13.353 1.00 96.06 90 HIS A N 1
ATOM 701 C CA . HIS A 1 90 ? -5.286 -1.183 12.523 1.00 96.06 90 HIS A CA 1
ATOM 702 C C . HIS A 1 90 ? -6.224 -0.085 12.018 1.00 96.06 90 HIS A C 1
ATOM 704 O O . HIS A 1 90 ? -5.977 1.102 12.240 1.00 96.06 90 HIS A O 1
ATOM 710 N N . VAL A 1 91 ? -7.323 -0.491 11.380 1.00 95.19 91 VAL A N 1
ATOM 711 C CA . VAL A 1 91 ? -8.309 0.413 10.769 1.00 95.19 91 VAL A CA 1
ATOM 712 C C . VAL A 1 91 ? -9.065 1.219 11.830 1.00 95.19 91 VAL A C 1
ATOM 714 O O . VAL A 1 91 ? -9.437 2.369 11.602 1.00 95.19 91 VAL A O 1
ATOM 717 N N . MET A 1 92 ? -9.224 0.658 13.029 1.00 94.56 92 MET A N 1
ATOM 718 C CA . MET A 1 92 ? -9.802 1.337 14.190 1.00 94.56 92 MET A CA 1
ATOM 719 C C . MET A 1 92 ? -8.867 2.387 14.815 1.00 94.56 92 MET A C 1
ATOM 721 O O . MET A 1 92 ? -9.309 3.153 15.671 1.00 94.56 92 MET A O 1
ATOM 725 N N . GLY A 1 93 ? -7.602 2.469 14.387 1.00 89.81 93 GLY A N 1
ATOM 726 C CA . GLY A 1 93 ? -6.682 3.546 14.762 1.00 89.81 93 GLY A CA 1
ATOM 727 C C . GLY A 1 93 ? -5.346 3.102 15.357 1.00 89.81 93 GLY A C 1
ATOM 728 O O . GLY A 1 93 ? -4.487 3.960 15.577 1.00 89.81 93 GLY A O 1
ATOM 729 N N . ASN A 1 94 ? -5.110 1.800 15.561 1.00 89.75 94 ASN A N 1
ATOM 730 C CA . ASN A 1 94 ? -3.811 1.279 16.006 1.00 89.75 94 ASN A CA 1
ATOM 731 C C . ASN A 1 94 ? -2.827 1.232 14.828 1.00 89.75 94 ASN A C 1
ATOM 733 O O . ASN A 1 94 ? -2.462 0.183 14.302 1.00 89.75 94 ASN A O 1
ATOM 737 N N . ASN A 1 95 ? -2.417 2.416 14.376 1.00 82.75 95 ASN A N 1
ATOM 738 C CA . ASN A 1 95 ? -1.684 2.596 13.126 1.00 82.75 95 ASN A CA 1
ATOM 739 C C . ASN A 1 95 ? -0.190 2.218 13.210 1.00 82.75 95 ASN A C 1
ATOM 741 O O . ASN A 1 95 ? 0.459 2.106 12.169 1.00 82.75 95 ASN A O 1
ATOM 745 N N . ALA A 1 96 ? 0.349 1.994 14.413 1.00 87.75 96 ALA A N 1
ATOM 746 C CA . ALA A 1 96 ? 1.669 1.410 14.654 1.00 87.75 96 ALA A CA 1
ATOM 747 C C . ALA A 1 96 ? 1.620 -0.116 14.457 1.00 87.75 96 ALA A C 1
ATOM 749 O O . ALA A 1 96 ? 1.780 -0.890 15.392 1.00 87.75 96 ALA A O 1
ATOM 750 N N . SER A 1 97 ? 1.317 -0.540 13.231 1.00 93.06 97 SER A N 1
ATOM 751 C CA . SER A 1 97 ? 1.055 -1.943 12.894 1.00 93.06 97 SER A CA 1
ATOM 752 C C . SER A 1 97 ? 1.840 -2.409 11.667 1.00 93.06 97 SER A C 1
ATOM 754 O O . SER A 1 97 ? 2.503 -1.602 11.004 1.00 93.06 97 SER A O 1
ATOM 756 N N . ALA A 1 98 ? 1.654 -3.684 11.315 1.00 95.19 98 ALA A N 1
ATOM 757 C CA . ALA A 1 98 ? 2.239 -4.328 10.146 1.00 95.19 98 ALA A CA 1
ATOM 758 C C . ALA A 1 98 ? 1.523 -4.018 8.816 1.00 95.19 98 ALA A C 1
ATOM 760 O O . ALA A 1 98 ? 1.888 -4.577 7.780 1.00 95.19 98 ALA A O 1
ATOM 761 N N . TYR A 1 99 ? 0.494 -3.166 8.829 1.00 96.81 99 TYR A N 1
ATOM 762 C CA . TYR A 1 99 ? -0.281 -2.799 7.645 1.00 96.81 99 TYR A CA 1
ATOM 763 C C . TYR A 1 99 ? 0.030 -1.380 7.174 1.00 96.81 99 TYR A C 1
ATOM 765 O O . TYR A 1 99 ? 0.245 -0.463 7.972 1.00 96.81 99 TYR A O 1
ATOM 773 N N . ILE A 1 100 ? 0.012 -1.199 5.855 1.00 95.75 100 ILE A N 1
ATOM 774 C CA . ILE A 1 100 ? 0.115 0.099 5.192 1.00 95.75 100 ILE A CA 1
ATOM 775 C C . ILE A 1 100 ? -1.240 0.423 4.560 1.00 95.75 100 ILE A C 1
ATOM 777 O O . ILE A 1 100 ? -1.644 -0.230 3.595 1.00 95.75 100 ILE A O 1
ATOM 781 N N . SER A 1 101 ? -1.915 1.457 5.072 1.00 94.94 101 SER A N 1
ATOM 782 C CA . SER A 1 101 ? -3.157 1.969 4.483 1.00 94.94 101 SER A CA 1
ATOM 783 C C . SER A 1 101 ? -2.927 2.592 3.115 1.00 94.94 101 SER A C 1
ATOM 785 O O . SER A 1 101 ? -2.074 3.469 2.931 1.00 94.94 101 SER A O 1
ATOM 787 N N . THR A 1 102 ? -3.751 2.189 2.162 1.00 96.69 102 THR A N 1
ATOM 788 C CA . THR A 1 102 ? -3.837 2.769 0.825 1.00 96.69 102 THR A CA 1
ATOM 789 C C . THR A 1 102 ? -5.303 2.877 0.415 1.00 96.69 102 THR A C 1
ATOM 791 O O . THR A 1 102 ? -6.192 2.366 1.092 1.00 96.69 102 THR A O 1
ATOM 794 N N . SER A 1 103 ? -5.575 3.559 -0.687 1.00 97.12 103 SER A N 1
ATOM 795 C CA . SER A 1 103 ? -6.909 3.716 -1.250 1.00 97.12 103 SER A CA 1
ATOM 796 C C . SER A 1 103 ? -6.959 3.117 -2.647 1.00 97.12 103 SER A C 1
ATOM 798 O O . SER A 1 103 ? -6.042 3.305 -3.445 1.00 97.12 103 SER A O 1
ATOM 800 N N . SER A 1 104 ? -8.051 2.433 -2.961 1.00 96.44 104 SER A N 1
ATOM 801 C CA . SER A 1 104 ? -8.357 1.988 -4.325 1.00 96.44 104 SER A CA 1
ATOM 802 C C . SER A 1 104 ? -9.013 3.076 -5.183 1.00 96.44 104 SER A C 1
ATOM 804 O O . SER A 1 104 ? -9.214 2.871 -6.379 1.00 96.44 104 SER A O 1
ATOM 806 N N . ALA A 1 105 ? -9.326 4.247 -4.612 1.00 94.06 105 ALA A N 1
ATOM 807 C CA . ALA A 1 105 ? -9.803 5.396 -5.374 1.00 94.06 105 ALA A CA 1
ATOM 808 C C . ALA A 1 105 ? -8.644 5.976 -6.197 1.00 94.06 105 ALA A C 1
ATOM 810 O O . ALA A 1 105 ? -7.850 6.769 -5.706 1.00 94.06 105 ALA A O 1
ATOM 811 N N . PHE A 1 106 ? -8.503 5.542 -7.444 1.00 92.50 106 PHE A N 1
ATOM 812 C CA . PHE A 1 106 ? -7.480 6.040 -8.357 1.00 92.50 106 PHE A CA 1
ATOM 813 C C . PHE A 1 106 ? -8.088 7.011 -9.380 1.00 92.50 106 PHE A C 1
ATOM 815 O O . PHE A 1 106 ? -9.102 6.652 -9.985 1.00 92.50 106 PHE A O 1
ATOM 822 N N . PRO A 1 107 ? -7.421 8.143 -9.696 1.00 92.44 107 PRO A N 1
ATOM 823 C CA . PRO A 1 107 ? -6.107 8.599 -9.206 1.00 92.44 107 PRO A CA 1
ATOM 824 C C . PRO A 1 107 ? -6.103 9.440 -7.914 1.00 92.44 107 PRO A C 1
ATOM 826 O O . PRO A 1 107 ? -5.024 9.804 -7.448 1.00 92.44 107 PRO A O 1
ATOM 829 N N . GLU A 1 108 ? -7.255 9.787 -7.347 1.00 92.25 108 GLU A N 1
ATOM 830 C CA . GLU A 1 108 ? -7.375 10.836 -6.318 1.00 92.25 108 GLU A CA 1
ATOM 831 C C . GLU A 1 108 ? -6.933 10.404 -4.907 1.00 92.25 108 GLU A C 1
ATOM 833 O O . GLU A 1 108 ? -6.472 11.223 -4.106 1.00 92.25 108 GLU A O 1
ATOM 838 N N . GLY A 1 109 ? -7.066 9.118 -4.595 1.00 92.38 109 GLY A N 1
ATOM 839 C CA . GLY A 1 109 ? -6.917 8.553 -3.258 1.00 92.38 109 GLY A CA 1
ATOM 840 C C . GLY A 1 109 ? -8.054 8.940 -2.315 1.00 92.38 109 GLY A C 1
ATOM 841 O O . GLY A 1 109 ? -9.091 9.461 -2.724 1.00 92.38 109 GLY A O 1
ATOM 842 N N . SER A 1 110 ? -7.853 8.699 -1.016 1.00 91.50 110 SER A N 1
ATOM 843 C CA . SER A 1 110 ? -8.834 9.115 -0.013 1.00 91.50 110 SER A CA 1
ATOM 844 C C . SER A 1 110 ? -8.928 10.653 0.055 1.00 91.50 110 SER A C 1
ATOM 846 O O . SER A 1 110 ? -7.902 11.345 0.161 1.00 91.50 110 SER A O 1
ATOM 848 N N . PRO A 1 111 ? -10.151 11.216 0.056 1.00 90.44 111 PRO A N 1
ATOM 849 C CA . PRO A 1 111 ? -10.368 12.655 0.163 1.00 90.44 111 PRO A CA 1
ATOM 850 C C . PRO A 1 111 ? -10.151 13.188 1.587 1.00 90.44 111 PRO A C 1
ATOM 852 O O . PRO A 1 111 ? -10.112 14.396 1.777 1.00 90.44 111 PRO A O 1
ATOM 855 N N . ARG A 1 112 ? -10.031 12.316 2.597 1.00 88.56 112 ARG A N 1
ATOM 856 C CA . ARG A 1 112 ? -9.892 12.717 4.009 1.00 88.56 112 ARG A CA 1
ATOM 857 C C . ARG A 1 112 ? -8.462 13.051 4.412 1.00 88.56 112 ARG A C 1
ATOM 859 O O . ARG A 1 112 ? -8.256 13.651 5.464 1.00 88.56 112 ARG A O 1
ATOM 866 N N . PHE A 1 113 ? -7.494 12.631 3.607 1.00 84.44 113 PHE A N 1
ATOM 867 C CA . PHE A 1 113 ? -6.086 12.895 3.849 1.00 84.44 113 PHE A CA 1
ATOM 868 C C . PHE A 1 113 ? -5.595 13.990 2.910 1.00 84.44 113 PHE A C 1
ATOM 870 O O . PHE A 1 113 ? -5.999 14.064 1.750 1.00 84.44 113 PHE A O 1
ATOM 877 N N . GLU A 1 114 ? -4.682 14.808 3.413 1.00 84.88 114 GLU A N 1
ATOM 878 C CA . GLU A 1 114 ? -3.963 15.820 2.648 1.00 84.88 114 GLU A CA 1
ATOM 879 C C . GLU A 1 114 ? -2.481 15.458 2.634 1.00 84.88 114 GLU A C 1
ATOM 881 O O . GLU A 1 114 ? -1.965 14.901 3.605 1.00 84.88 114 GLU A O 1
ATOM 886 N N . GLY A 1 115 ? -1.792 15.742 1.530 1.00 88.12 115 GLY A N 1
ATOM 887 C CA . GLY A 1 115 ? -0.363 15.465 1.425 1.00 88.12 115 GLY A CA 1
ATOM 888 C C . GLY A 1 115 ? 0.122 15.147 0.018 1.00 88.12 115 GLY A C 1
ATOM 889 O O . GLY A 1 115 ? -0.596 15.286 -0.975 1.00 88.12 115 GLY A O 1
ATOM 890 N N . LYS A 1 116 ? 1.376 14.698 -0.062 1.00 91.75 116 LYS A N 1
ATOM 891 C CA . LYS A 1 116 ? 1.995 14.258 -1.315 1.00 91.75 116 LYS A CA 1
ATOM 892 C C . LYS A 1 116 ? 1.328 12.963 -1.761 1.00 91.75 116 LYS A C 1
ATOM 894 O O . LYS A 1 116 ? 1.232 12.008 -0.997 1.00 91.75 116 LYS A O 1
ATOM 899 N N . THR A 1 117 ? 0.875 12.923 -3.007 1.00 94.94 117 THR A N 1
ATOM 900 C CA . THR A 1 117 ? 0.263 11.718 -3.572 1.00 94.94 117 THR A CA 1
ATOM 901 C C . THR A 1 117 ? 1.343 10.775 -4.083 1.00 94.94 117 THR A C 1
ATOM 903 O O . THR A 1 117 ? 2.206 11.177 -4.866 1.00 94.94 117 THR A O 1
ATOM 906 N N . ILE A 1 118 ? 1.260 9.517 -3.669 1.00 96.69 118 ILE A N 1
ATOM 907 C CA . ILE A 1 118 ? 2.020 8.410 -4.240 1.00 96.69 118 ILE A CA 1
ATOM 908 C C . ILE A 1 118 ? 1.066 7.339 -4.753 1.00 96.69 118 ILE A C 1
ATOM 910 O O . ILE A 1 118 ? -0.058 7.187 -4.271 1.00 96.69 118 ILE A O 1
ATOM 914 N N . ILE A 1 119 ? 1.542 6.593 -5.735 1.00 97.81 119 ILE A N 1
ATOM 915 C CA . ILE A 1 119 ? 0.794 5.567 -6.440 1.00 97.81 119 ILE A CA 1
ATOM 916 C C . ILE A 1 119 ? 1.588 4.272 -6.328 1.00 97.81 119 ILE A C 1
ATOM 918 O O . ILE A 1 119 ? 2.745 4.220 -6.732 1.00 97.81 119 ILE A O 1
ATOM 922 N N . VAL A 1 120 ? 0.975 3.233 -5.782 1.00 98.00 120 VAL A N 1
ATOM 923 C CA . VAL A 1 120 ? 1.574 1.910 -5.625 1.00 98.00 120 VAL A CA 1
ATOM 924 C C . VAL A 1 120 ? 1.031 0.993 -6.712 1.00 98.00 120 VAL A C 1
ATOM 926 O O . VAL A 1 120 ? -0.179 0.872 -6.888 1.00 98.00 120 VAL A O 1
ATOM 929 N N . ASP A 1 121 ? 1.925 0.354 -7.449 1.00 97.62 121 ASP A N 1
ATOM 930 C CA . ASP A 1 121 ? 1.599 -0.689 -8.415 1.00 97.62 121 ASP A CA 1
ATOM 931 C C . ASP A 1 121 ? 1.326 -2.006 -7.687 1.00 97.62 121 ASP A C 1
ATOM 933 O O . ASP A 1 121 ? 2.193 -2.525 -6.975 1.00 97.62 121 ASP A O 1
ATOM 937 N N . ILE A 1 122 ? 0.104 -2.521 -7.847 1.00 97.56 122 ILE A N 1
ATOM 938 C CA . ILE A 1 122 ? -0.376 -3.700 -7.119 1.00 97.56 122 ILE A CA 1
ATOM 939 C C . ILE A 1 122 ? 0.446 -4.934 -7.489 1.00 97.56 122 ILE A C 1
ATOM 941 O O . ILE A 1 122 ? 0.920 -5.643 -6.604 1.00 97.56 122 ILE A O 1
ATOM 945 N N . ASP A 1 123 ? 0.662 -5.165 -8.782 1.00 96.06 123 ASP A N 1
ATOM 946 C CA . ASP A 1 123 ? 1.349 -6.357 -9.276 1.00 96.06 123 ASP A CA 1
ATOM 947 C C . ASP A 1 123 ? 2.816 -6.357 -8.816 1.00 96.06 123 ASP A C 1
ATOM 949 O O . ASP A 1 123 ? 3.324 -7.377 -8.348 1.00 96.06 123 ASP A O 1
ATOM 953 N N . LYS A 1 124 ? 3.492 -5.200 -8.839 1.00 95.88 124 LYS A N 1
ATOM 954 C CA . LYS A 1 124 ? 4.872 -5.085 -8.330 1.00 95.88 124 LYS A CA 1
ATOM 955 C C . LYS A 1 124 ? 4.967 -5.263 -6.816 1.00 95.88 124 LYS A C 1
ATOM 957 O O . LYS A 1 124 ? 5.909 -5.900 -6.346 1.00 95.88 124 LYS A O 1
ATOM 962 N N . ALA A 1 125 ? 4.014 -4.724 -6.056 1.00 96.94 125 ALA A N 1
ATOM 963 C CA . ALA A 1 125 ? 3.963 -4.900 -4.606 1.00 96.94 125 ALA A CA 1
ATOM 964 C C . ALA A 1 125 ? 3.713 -6.370 -4.224 1.00 96.94 125 ALA A C 1
ATOM 966 O O . ALA A 1 125 ? 4.392 -6.917 -3.356 1.00 96.94 125 ALA A O 1
ATOM 967 N N . VAL A 1 126 ? 2.786 -7.046 -4.904 1.00 96.81 126 VAL A N 1
ATOM 968 C CA . VAL A 1 126 ? 2.504 -8.468 -4.658 1.00 96.81 126 VAL A CA 1
ATOM 969 C C . VAL A 1 126 ? 3.690 -9.344 -5.069 1.00 96.81 126 VAL A C 1
ATOM 971 O O . VAL A 1 126 ? 4.093 -10.224 -4.309 1.00 96.81 126 VAL A O 1
ATOM 974 N N . ARG A 1 127 ? 4.332 -9.061 -6.214 1.00 94.75 127 ARG A N 1
ATOM 975 C CA . ARG A 1 127 ? 5.566 -9.748 -6.645 1.00 94.75 127 ARG A CA 1
ATOM 976 C C . ARG A 1 127 ? 6.717 -9.603 -5.648 1.00 94.75 127 ARG A C 1
ATOM 978 O O . ARG A 1 127 ? 7.563 -10.491 -5.584 1.00 94.75 127 ARG A O 1
ATOM 985 N N . SER A 1 128 ? 6.754 -8.526 -4.862 1.00 94.69 128 SER A N 1
ATOM 986 C CA . SER A 1 128 ? 7.750 -8.346 -3.800 1.00 94.69 128 SER A CA 1
ATOM 987 C C . SER A 1 128 ? 7.386 -9.029 -2.479 1.00 94.69 128 SER A C 1
ATOM 989 O O . SER A 1 128 ? 8.058 -8.798 -1.478 1.00 94.69 128 SER A O 1
ATOM 991 N N . GLY A 1 129 ? 6.328 -9.843 -2.452 1.00 95.62 129 GLY A N 1
ATOM 992 C CA . GLY A 1 129 ? 5.894 -10.590 -1.273 1.00 95.62 129 GLY A CA 1
ATOM 993 C C . GLY A 1 129 ? 4.851 -9.878 -0.412 1.00 95.62 129 GLY A C 1
ATOM 994 O O . GLY A 1 129 ? 4.539 -10.370 0.671 1.00 95.62 129 GLY A O 1
ATOM 995 N N . ALA A 1 130 ? 4.295 -8.745 -0.856 1.00 96.94 130 ALA A N 1
ATOM 996 C CA . ALA A 1 130 ? 3.204 -8.106 -0.129 1.00 96.94 130 ALA A CA 1
ATOM 997 C C . ALA A 1 130 ? 1.887 -8.861 -0.337 1.00 96.94 130 ALA A C 1
ATOM 999 O O . ALA A 1 130 ? 1.527 -9.238 -1.452 1.00 96.94 130 ALA A O 1
ATOM 1000 N N . LYS A 1 131 ? 1.118 -9.019 0.736 1.00 97.56 131 LYS A N 1
ATOM 1001 C CA . LYS A 1 131 ? -0.269 -9.465 0.673 1.00 97.56 131 LYS A CA 1
ATOM 1002 C C . LYS A 1 131 ? -1.189 -8.252 0.561 1.00 97.56 131 LYS A C 1
ATOM 1004 O O . LYS A 1 131 ? -1.122 -7.337 1.380 1.00 97.56 131 LYS A O 1
ATOM 1009 N N . LEU A 1 132 ? -2.066 -8.278 -0.437 1.00 97.69 132 LEU A N 1
ATOM 1010 C CA . LEU A 1 132 ? -3.148 -7.314 -0.583 1.00 97.69 132 LEU A CA 1
ATOM 1011 C C . LEU A 1 132 ? -4.337 -7.740 0.284 1.00 97.69 132 LEU A C 1
ATOM 1013 O O . LEU A 1 132 ? -4.741 -8.900 0.236 1.00 97.69 132 LEU A O 1
ATOM 1017 N N . ILE A 1 133 ? -4.890 -6.808 1.055 1.00 98.12 133 ILE A N 1
ATOM 1018 C CA . ILE A 1 133 ? -6.100 -7.007 1.855 1.00 98.12 133 ILE A CA 1
ATOM 1019 C C . ILE A 1 133 ? -7.148 -6.039 1.326 1.00 98.12 133 ILE A C 1
ATOM 1021 O O . ILE A 1 133 ? -7.029 -4.819 1.467 1.00 98.12 133 ILE A O 1
ATOM 1025 N N . SER A 1 134 ? -8.157 -6.600 0.676 1.00 97.56 134 SER A N 1
ATOM 1026 C CA . SER A 1 134 ? -9.221 -5.856 0.013 1.00 97.56 134 SER A CA 1
ATOM 1027 C C . SER A 1 134 ? -10.150 -5.154 1.003 1.00 97.56 134 SER A C 1
ATOM 1029 O O . SER A 1 134 ? -10.286 -5.557 2.158 1.00 97.56 134 SER A O 1
ATOM 1031 N N . THR A 1 135 ? -10.886 -4.151 0.521 1.00 97.44 135 THR A N 1
ATOM 1032 C CA . THR A 1 135 ? -11.948 -3.491 1.294 1.00 97.44 135 THR A CA 1
ATOM 1033 C C . THR A 1 135 ? -12.957 -4.500 1.851 1.00 97.44 135 THR A C 1
ATOM 1035 O O . THR A 1 135 ? -13.378 -4.380 2.995 1.00 97.44 135 THR A O 1
ATOM 1038 N N . ALA A 1 136 ? -13.304 -5.542 1.088 1.00 97.44 136 ALA A N 1
ATOM 1039 C CA . ALA A 1 136 ? -14.221 -6.587 1.542 1.00 97.44 136 ALA A CA 1
ATOM 1040 C C . ALA A 1 136 ? -13.656 -7.398 2.723 1.00 97.44 136 ALA A C 1
ATOM 1042 O O . ALA A 1 136 ? -14.380 -7.690 3.673 1.00 97.44 136 ALA A O 1
ATOM 1043 N N . GLU A 1 137 ? -12.363 -7.731 2.694 1.00 98.19 137 GLU A N 1
ATOM 1044 C CA . GLU A 1 137 ? -11.692 -8.411 3.810 1.00 98.19 137 GLU A CA 1
ATOM 1045 C C . GLU A 1 137 ? -11.592 -7.514 5.048 1.00 98.19 137 GLU A C 1
ATOM 1047 O O . GLU A 1 137 ? -11.779 -8.000 6.164 1.00 98.19 137 GLU A O 1
ATOM 1052 N N . ILE A 1 138 ? -11.367 -6.209 4.865 1.00 98.12 138 ILE A N 1
ATOM 1053 C CA . ILE A 1 138 ? -11.384 -5.234 5.964 1.00 98.12 138 ILE A CA 1
ATOM 1054 C C . ILE A 1 138 ? -12.770 -5.184 6.610 1.00 98.12 138 ILE A C 1
ATOM 1056 O O . ILE A 1 138 ? -12.880 -5.322 7.825 1.00 98.12 138 ILE A O 1
ATOM 1060 N N . LEU A 1 139 ? -13.831 -5.028 5.813 1.00 98.00 139 LEU A N 1
ATOM 1061 C CA . LEU A 1 139 ? -15.207 -4.966 6.317 1.00 98.00 139 LEU A CA 1
ATOM 1062 C C . LEU A 1 139 ? -15.602 -6.253 7.044 1.00 98.00 139 LEU A C 1
ATOM 1064 O O . LEU A 1 139 ? -16.226 -6.192 8.100 1.00 98.00 139 LEU A O 1
ATOM 1068 N N . LYS A 1 140 ? -15.181 -7.411 6.526 1.00 98.19 140 LYS A N 1
ATOM 1069 C CA . LYS A 1 140 ? -15.366 -8.693 7.208 1.00 98.19 140 LYS A CA 1
ATOM 1070 C C . LYS A 1 140 ? -14.642 -8.726 8.558 1.00 98.19 140 LYS A C 1
ATOM 1072 O O . LYS A 1 140 ? -15.237 -9.128 9.551 1.00 98.19 140 LYS A O 1
ATOM 1077 N N . SER A 1 141 ? -13.389 -8.272 8.613 1.00 97.81 141 SER A N 1
ATOM 1078 C CA . SER A 1 141 ? -12.630 -8.210 9.868 1.00 97.81 141 SER A CA 1
ATOM 1079 C C . SER A 1 141 ? -13.271 -7.258 10.884 1.00 97.81 141 SER A C 1
ATOM 1081 O O . SER A 1 141 ? -13.295 -7.571 12.073 1.00 97.81 141 SER A O 1
ATOM 1083 N N . LEU A 1 142 ? -13.822 -6.126 10.434 1.00 97.81 142 LEU A N 1
ATOM 1084 C CA . LEU A 1 142 ? -14.552 -5.186 11.288 1.00 97.81 142 LEU A CA 1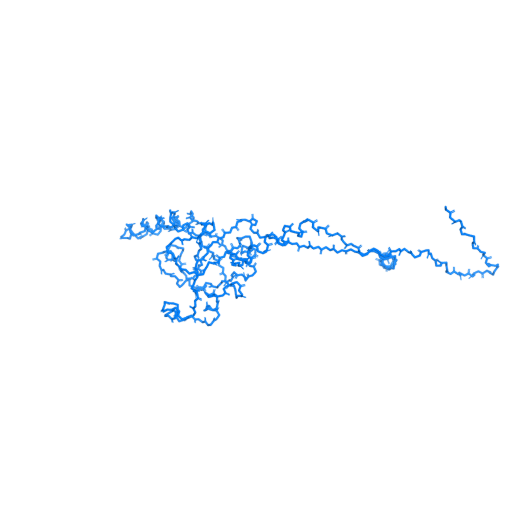
ATOM 1085 C C . LEU A 1 142 ? -15.847 -5.795 11.840 1.00 97.81 142 LEU A C 1
ATOM 1087 O O . LEU A 1 142 ? -16.136 -5.616 13.022 1.00 97.81 142 LEU A O 1
ATOM 1091 N N . ASP A 1 143 ? -16.596 -6.546 11.031 1.00 97.50 143 ASP A N 1
ATOM 1092 C CA . ASP A 1 143 ? -17.807 -7.246 11.481 1.00 97.50 143 ASP A CA 1
ATOM 1093 C C . ASP A 1 143 ? -17.489 -8.328 12.530 1.00 97.50 143 AS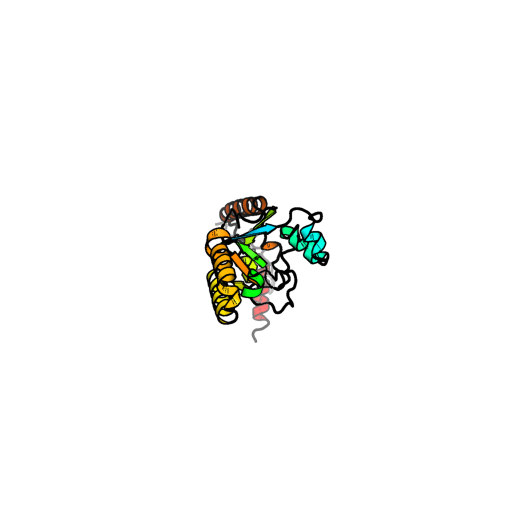P A C 1
ATOM 1095 O O . ASP A 1 143 ? -18.104 -8.386 13.596 1.00 97.50 143 ASP A O 1
ATOM 1099 N N . GLU A 1 144 ? -16.445 -9.128 12.300 1.00 97.44 144 GLU A N 1
ATOM 1100 C CA . GLU A 1 144 ? -15.949 -10.104 13.279 1.00 97.44 144 GLU A CA 1
ATOM 1101 C C . GLU A 1 144 ? -15.516 -9.424 14.589 1.00 97.44 144 GLU A C 1
ATOM 1103 O O . GLU A 1 144 ? -15.871 -9.881 15.680 1.00 97.44 144 GLU A O 1
ATOM 1108 N N . TYR A 1 145 ? -14.812 -8.294 14.495 1.00 96.88 145 TYR A N 1
ATOM 1109 C CA . TYR A 1 145 ? -14.384 -7.508 15.652 1.00 96.88 145 TYR A CA 1
ATOM 1110 C C . TYR A 1 145 ? -15.567 -6.888 16.411 1.00 96.88 145 TYR A C 1
ATOM 1112 O O . TYR A 1 145 ? -15.557 -6.848 17.643 1.00 96.88 145 TYR A O 1
ATOM 1120 N N . LYS A 1 146 ? -16.619 -6.462 15.701 1.00 97.12 146 LYS A N 1
ATOM 1121 C CA . LYS A 1 146 ? -17.874 -5.958 16.279 1.00 97.12 146 LYS A CA 1
ATOM 1122 C C . LYS A 1 146 ? -18.605 -7.027 17.078 1.00 97.12 146 LYS A C 1
ATOM 1124 O O . LYS A 1 146 ? -19.072 -6.739 18.177 1.00 97.12 146 LYS A O 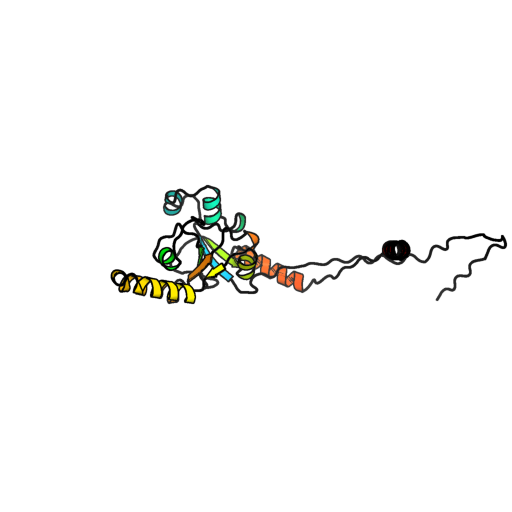1
ATOM 1129 N N . ASN A 1 147 ? -18.658 -8.256 16.569 1.00 96.44 147 ASN A N 1
ATOM 1130 C CA . ASN A 1 147 ? -19.277 -9.382 17.272 1.00 96.44 147 ASN A CA 1
ATOM 1131 C C . ASN A 1 147 ? -18.566 -9.697 18.598 1.00 96.44 147 ASN A C 1
ATOM 1133 O O . ASN A 1 147 ? -19.212 -10.066 19.577 1.00 96.44 147 ASN A O 1
ATOM 1137 N N . GLN A 1 148 ? -17.247 -9.504 18.649 1.00 96.44 148 GLN A N 1
ATOM 1138 C CA . GLN A 1 148 ? -16.445 -9.665 19.867 1.00 96.44 148 GLN A CA 1
ATOM 1139 C C . GLN A 1 148 ? -16.525 -8.446 20.798 1.00 96.44 148 GLN A C 1
ATOM 1141 O O . GLN A 1 148 ? -16.394 -8.588 22.012 1.00 96.44 148 GLN A O 1
ATOM 1146 N N . ASN A 1 149 ? -16.790 -7.255 20.249 1.00 95.31 149 ASN A N 1
ATOM 1147 C CA . ASN A 1 149 ? -16.844 -5.990 20.982 1.00 95.31 149 ASN A CA 1
ATOM 1148 C C . ASN A 1 149 ? -18.166 -5.231 20.746 1.00 95.31 149 ASN A C 1
ATOM 1150 O O . ASN A 1 149 ? -18.143 -4.122 20.202 1.00 95.31 149 ASN A O 1
ATOM 1154 N N . PRO A 1 150 ? -19.327 -5.750 21.200 1.00 93.94 150 PRO A N 1
ATOM 1155 C CA . PRO A 1 150 ? -20.628 -5.142 20.895 1.00 93.94 150 PRO A CA 1
ATOM 1156 C C . PRO A 1 150 ? -20.766 -3.683 21.358 1.00 93.94 150 PRO A C 1
ATOM 1158 O O . PRO A 1 150 ? -21.468 -2.892 20.734 1.00 93.94 150 PRO A O 1
ATOM 1161 N N . HIS A 1 151 ? -20.054 -3.307 22.425 1.00 95.56 151 HIS A N 1
ATOM 1162 C CA . HIS A 1 151 ? -20.028 -1.948 22.971 1.00 95.56 151 HIS A CA 1
ATOM 1163 C C . HIS A 1 151 ? -19.422 -0.902 22.014 1.00 95.56 151 HIS A C 1
ATOM 1165 O O . HIS A 1 151 ? -19.670 0.288 22.186 1.00 95.56 151 HIS A O 1
ATOM 1171 N N . LEU A 1 152 ? -18.658 -1.325 20.999 1.00 94.94 152 LEU A N 1
ATOM 1172 C CA . LEU A 1 152 ? -18.081 -0.455 19.967 1.00 94.94 152 LEU A CA 1
ATOM 1173 C C . LEU A 1 152 ? -18.912 -0.426 18.676 1.00 94.94 152 LEU A C 1
ATOM 1175 O O . LEU A 1 152 ? -18.482 0.184 17.699 1.00 94.94 152 LEU A O 1
ATOM 1179 N N . GLY A 1 153 ? -20.087 -1.068 18.647 1.00 95.31 153 GLY A N 1
ATOM 1180 C CA . GLY A 1 153 ? -20.850 -1.313 17.421 1.00 95.31 153 GLY A CA 1
ATOM 1181 C C . GLY A 1 153 ? -21.100 -0.071 16.564 1.00 95.31 153 GLY A C 1
ATOM 1182 O O . GLY A 1 153 ? -20.766 -0.079 15.383 1.00 95.31 153 GLY A O 1
ATOM 1183 N N . GLU A 1 154 ? -21.594 1.018 17.158 1.00 95.75 154 GLU A N 1
ATOM 1184 C CA . GLU A 1 154 ? -21.849 2.272 16.429 1.00 95.75 154 GLU A CA 1
ATOM 1185 C C . GLU A 1 154 ? -20.568 2.890 15.849 1.00 95.75 154 GLU A C 1
ATOM 1187 O O . GLU A 1 154 ? -20.561 3.442 14.745 1.00 95.75 154 GLU A O 1
ATOM 1192 N N . HIS A 1 155 ? -19.460 2.793 16.589 1.00 95.25 155 HIS A N 1
ATOM 1193 C CA . HIS A 1 155 ? -18.173 3.311 16.147 1.00 95.25 155 HIS A CA 1
ATOM 1194 C C . HIS A 1 155 ? -17.622 2.495 14.971 1.00 95.25 155 HIS A C 1
ATOM 1196 O O . HIS A 1 155 ? -17.169 3.077 13.982 1.00 95.25 155 HIS A O 1
ATOM 1202 N N . ILE A 1 156 ? -17.730 1.167 15.049 1.00 96.75 156 ILE A N 1
ATOM 1203 C CA . ILE A 1 156 ? -17.312 0.248 13.986 1.00 96.75 156 ILE A CA 1
ATOM 1204 C C . ILE A 1 156 ? -18.169 0.439 12.732 1.00 96.75 156 ILE A C 1
ATOM 1206 O O . ILE A 1 156 ? -17.624 0.462 11.630 1.00 96.75 156 ILE A O 1
ATOM 1210 N N . ASP A 1 157 ? -19.478 0.656 12.866 1.00 97.00 157 ASP A N 1
ATOM 1211 C CA . ASP A 1 157 ? -20.364 0.922 11.723 1.00 97.00 157 ASP A CA 1
ATOM 1212 C C . ASP A 1 157 ? -19.977 2.217 11.002 1.00 97.00 157 ASP A C 1
ATOM 1214 O O . ASP A 1 157 ? -19.908 2.272 9.770 1.00 97.00 157 ASP A O 1
ATOM 1218 N N . LYS A 1 158 ? -19.645 3.260 11.769 1.00 96.44 158 LYS A N 1
ATOM 1219 C CA . LYS A 1 158 ? -19.147 4.525 11.219 1.00 96.44 158 LYS A CA 1
ATOM 1220 C C . LYS A 1 158 ? -17.828 4.337 10.467 1.00 96.44 158 LYS A C 1
ATOM 1222 O O . LYS A 1 158 ? -17.674 4.883 9.375 1.00 96.44 158 LYS A O 1
ATOM 1227 N N . ILE A 1 159 ? -16.892 3.576 11.031 1.00 95.56 159 ILE A N 1
ATOM 1228 C CA . ILE A 1 159 ? -15.597 3.288 10.399 1.00 95.56 159 ILE A CA 1
ATOM 1229 C C . ILE A 1 159 ? -15.781 2.440 9.141 1.00 95.56 159 ILE A C 1
ATOM 1231 O O . ILE A 1 159 ? -15.241 2.793 8.097 1.00 95.56 159 ILE A O 1
ATOM 1235 N N . SER A 1 160 ? -16.621 1.407 9.195 1.00 96.31 160 SER A N 1
ATOM 1236 C CA . SER A 1 160 ? -16.959 0.556 8.048 1.00 96.31 160 SER A CA 1
ATOM 1237 C C . SER A 1 160 ? -17.517 1.377 6.886 1.00 96.31 160 SER A C 1
ATOM 1239 O O . SER A 1 160 ? -17.110 1.202 5.737 1.00 96.31 160 SER A O 1
ATOM 1241 N N . LYS A 1 161 ? -18.390 2.349 7.182 1.00 96.25 161 LYS A N 1
ATOM 1242 C CA . LYS A 1 161 ? -18.906 3.282 6.177 1.00 96.25 161 LYS A CA 1
ATOM 1243 C C . LYS A 1 161 ? -17.798 4.133 5.557 1.00 96.25 161 LYS A C 1
ATOM 1245 O O . LYS A 1 161 ? -17.774 4.310 4.343 1.00 96.25 161 LYS A O 1
ATOM 1250 N N . TYR A 1 162 ? -16.875 4.658 6.361 1.00 94.31 162 TYR A N 1
ATOM 1251 C CA . TYR A 1 162 ? -15.749 5.434 5.836 1.00 94.31 162 TYR A CA 1
ATOM 1252 C C . TYR A 1 162 ? -14.827 4.598 4.953 1.00 94.31 162 TYR A C 1
ATOM 1254 O O . TYR A 1 162 ? -14.551 5.014 3.829 1.00 94.31 162 TYR A O 1
ATOM 1262 N N . VAL A 1 163 ? -14.440 3.409 5.413 1.00 94.62 163 VAL A N 1
ATOM 1263 C CA . VAL A 1 163 ? -13.631 2.439 4.662 1.00 94.62 163 VAL A CA 1
ATOM 1264 C C . VAL A 1 163 ? -14.264 2.134 3.306 1.00 94.62 163 VAL A C 1
ATOM 1266 O O . VAL A 1 163 ? -13.579 2.187 2.284 1.00 94.62 163 VAL A O 1
ATOM 1269 N N . ASN A 1 164 ? -15.570 1.855 3.282 1.00 95.12 164 ASN A N 1
ATOM 1270 C CA . ASN A 1 164 ? -16.259 1.441 2.067 1.00 95.12 164 ASN A CA 1
ATOM 1271 C C . ASN A 1 164 ? -16.585 2.596 1.122 1.00 95.12 164 ASN A C 1
ATOM 1273 O O . ASN A 1 164 ? -16.399 2.460 -0.083 1.00 95.12 164 ASN A O 1
ATOM 1277 N N . ASP A 1 165 ? -17.114 3.708 1.627 1.00 93.12 165 ASP A N 1
ATOM 1278 C CA . ASP A 1 165 ? -17.747 4.722 0.777 1.00 93.12 165 ASP A CA 1
ATOM 1279 C C . ASP A 1 165 ? -16.818 5.892 0.465 1.00 93.12 165 ASP A C 1
ATOM 1281 O O . ASP A 1 165 ? -16.914 6.465 -0.619 1.00 93.12 165 ASP A O 1
ATOM 1285 N N . ILE A 1 166 ? -15.925 6.239 1.396 1.00 91.69 166 ILE A N 1
ATOM 1286 C CA . ILE A 1 166 ? -15.122 7.466 1.325 1.00 91.69 166 ILE A CA 1
ATOM 1287 C C . ILE A 1 166 ? -13.664 7.148 1.021 1.00 91.69 166 ILE A C 1
ATOM 1289 O O . ILE A 1 166 ? -13.113 7.631 0.037 1.00 91.69 166 ILE A O 1
ATOM 1293 N N . ASP A 1 167 ? -13.037 6.342 1.871 1.00 91.69 167 ASP A N 1
ATOM 1294 C CA . ASP A 1 167 ? -11.601 6.094 1.819 1.00 91.69 167 ASP A CA 1
ATOM 1295 C C . ASP A 1 167 ? -11.246 5.018 0.797 1.00 91.69 167 ASP A C 1
ATOM 1297 O O . ASP A 1 167 ? -10.124 5.016 0.284 1.00 91.69 167 ASP A O 1
ATOM 1301 N N . LYS A 1 168 ? -12.203 4.137 0.468 1.00 95.25 168 LYS A N 1
ATOM 1302 C CA . LYS A 1 168 ? -12.011 2.983 -0.423 1.00 95.25 168 LYS A CA 1
ATOM 1303 C C . LYS A 1 168 ? -10.765 2.196 -0.013 1.00 95.25 168 LYS A C 1
ATOM 1305 O O . LYS A 1 168 ? -9.921 1.866 -0.852 1.00 95.25 168 LYS A O 1
ATOM 1310 N N . GLU A 1 169 ? -10.626 1.994 1.297 1.00 96.31 169 GLU A N 1
ATOM 1311 C CA . GLU A 1 169 ? -9.373 1.567 1.913 1.00 96.31 169 GLU A CA 1
ATOM 1312 C C . GLU A 1 169 ? -9.020 0.135 1.510 1.00 96.31 169 GLU A C 1
ATOM 1314 O O . GLU A 1 169 ? -9.875 -0.749 1.411 1.00 96.31 169 GLU A O 1
ATOM 1319 N N . VAL A 1 170 ? -7.732 -0.063 1.258 1.00 97.62 170 VAL A N 1
ATOM 1320 C CA . VAL A 1 170 ? -7.082 -1.332 0.948 1.00 97.62 170 VAL A CA 1
ATOM 1321 C C . VAL A 1 170 ? -5.769 -1.346 1.720 1.00 97.62 170 VAL A C 1
ATOM 1323 O O . VAL A 1 170 ? -5.053 -0.340 1.744 1.00 97.62 170 VAL A O 1
ATOM 1326 N N . LEU A 1 171 ? -5.431 -2.471 2.346 1.00 97.81 171 LEU A N 1
ATOM 1327 C CA . LEU A 1 171 ? -4.182 -2.588 3.096 1.00 97.81 171 LEU A CA 1
ATOM 1328 C C . LEU A 1 171 ? -3.162 -3.411 2.319 1.00 97.81 171 LEU A C 1
ATOM 1330 O O . LEU A 1 171 ? -3.489 -4.415 1.685 1.00 97.81 171 LEU A O 1
ATOM 1334 N N . LEU A 1 172 ? -1.904 -3.003 2.429 1.00 97.56 172 LEU A N 1
ATOM 1335 C CA . LEU A 1 172 ? -0.763 -3.830 2.064 1.00 97.56 172 LEU A CA 1
ATOM 1336 C C . LEU A 1 172 ? -0.129 -4.380 3.339 1.00 97.56 172 LEU A C 1
ATOM 1338 O O . LEU A 1 172 ? 0.144 -3.628 4.276 1.00 97.56 172 LEU A O 1
ATOM 1342 N N . HIS A 1 173 ? 0.119 -5.684 3.360 1.00 97.00 173 HIS A N 1
ATOM 1343 C CA . HIS A 1 173 ? 0.812 -6.370 4.442 1.00 97.00 173 HIS A CA 1
ATOM 1344 C C . HIS A 1 173 ? 2.101 -6.999 3.915 1.00 97.00 173 HIS A C 1
ATOM 1346 O O . HIS A 1 173 ? 2.066 -7.937 3.122 1.00 97.00 173 HIS A O 1
ATOM 1352 N N . GLY A 1 174 ? 3.243 -6.477 4.344 1.00 94.25 174 GLY A N 1
ATOM 1353 C CA . GLY A 1 174 ? 4.557 -6.971 3.952 1.00 94.25 174 GLY A CA 1
ATOM 1354 C C . GLY A 1 174 ? 5.656 -6.176 4.643 1.00 94.25 174 GLY A C 1
ATOM 1355 O O . GLY A 1 174 ? 5.438 -5.033 5.041 1.00 94.25 174 GLY A O 1
ATOM 1356 N N . GLU A 1 175 ? 6.835 -6.779 4.782 1.00 94.44 175 GLU A N 1
ATOM 1357 C CA . GLU A 1 175 ? 7.965 -6.161 5.488 1.00 94.44 175 GLU A CA 1
ATOM 1358 C C . GLU A 1 175 ? 8.435 -4.875 4.796 1.00 94.44 175 GLU A C 1
ATOM 1360 O O . GLU A 1 175 ? 8.804 -3.898 5.448 1.00 94.44 175 GLU A O 1
ATOM 1365 N N . LYS A 1 176 ? 8.390 -4.861 3.459 1.00 96.00 176 LYS A N 1
ATOM 1366 C CA . LYS A 1 176 ? 8.725 -3.695 2.651 1.00 96.00 176 LYS A CA 1
ATOM 1367 C C . LYS A 1 176 ? 8.089 -3.770 1.268 1.00 96.00 176 LYS A C 1
ATOM 1369 O O . LYS A 1 176 ? 8.233 -4.766 0.564 1.00 96.00 176 LYS A O 1
ATOM 1374 N N . ILE A 1 177 ? 7.484 -2.669 0.837 1.00 97.50 177 ILE A N 1
ATOM 1375 C CA . ILE A 1 177 ? 7.132 -2.435 -0.565 1.00 97.50 177 ILE A CA 1
ATOM 1376 C C . ILE A 1 177 ? 8.315 -1.721 -1.227 1.00 97.50 177 ILE A C 1
ATOM 1378 O O . ILE A 1 177 ? 8.716 -0.650 -0.757 1.00 97.50 177 ILE A O 1
ATOM 1382 N N . PRO A 1 178 ? 8.922 -2.278 -2.284 1.00 96.75 178 PRO A N 1
ATOM 1383 C CA . PRO A 1 178 ? 10.106 -1.694 -2.895 1.00 96.75 178 PRO A CA 1
ATOM 1384 C C . PRO A 1 178 ? 9.773 -0.375 -3.597 1.00 96.75 178 PRO A C 1
ATOM 1386 O O . PRO A 1 178 ? 8.703 -0.218 -4.179 1.00 96.75 178 PRO A O 1
ATOM 1389 N N . ALA A 1 179 ? 10.741 0.544 -3.624 1.00 96.69 179 ALA A N 1
ATOM 1390 C CA . ALA A 1 179 ? 10.632 1.829 -4.319 1.00 96.69 179 ALA A CA 1
ATOM 1391 C C . ALA A 1 179 ? 10.215 1.681 -5.797 1.00 96.69 179 ALA A C 1
ATOM 1393 O O . ALA A 1 179 ? 9.450 2.485 -6.309 1.00 96.69 179 ALA A O 1
ATOM 1394 N N . ALA A 1 180 ? 10.643 0.602 -6.465 1.00 94.06 180 ALA A N 1
ATOM 1395 C CA . ALA A 1 180 ? 10.287 0.304 -7.856 1.00 94.06 180 ALA A CA 1
ATOM 1396 C C . ALA A 1 180 ? 8.785 0.025 -8.091 1.00 94.06 180 ALA A C 1
ATOM 1398 O O . ALA A 1 180 ? 8.333 0.043 -9.238 1.00 94.06 180 ALA A O 1
ATOM 1399 N N . ALA A 1 181 ? 8.022 -0.249 -7.027 1.00 96.50 181 ALA A N 1
ATOM 1400 C CA . ALA A 1 181 ? 6.569 -0.387 -7.066 1.00 96.50 181 ALA A CA 1
ATOM 1401 C C . ALA A 1 181 ? 5.838 0.937 -6.789 1.00 96.50 181 ALA A C 1
ATOM 1403 O O . ALA A 1 181 ? 4.613 0.971 -6.843 1.00 96.50 181 ALA A O 1
ATOM 1404 N N . ILE A 1 182 ? 6.557 2.015 -6.464 1.00 97.12 182 ILE A N 1
ATOM 1405 C CA . ILE A 1 182 ? 5.982 3.276 -5.996 1.00 97.12 182 ILE A CA 1
ATOM 1406 C C . ILE A 1 182 ? 6.309 4.388 -6.987 1.00 97.12 182 ILE A C 1
ATOM 1408 O O . ILE A 1 182 ? 7.456 4.622 -7.359 1.00 97.12 182 ILE A O 1
ATOM 1412 N N . PHE A 1 183 ? 5.278 5.117 -7.380 1.00 96.56 183 PHE A N 1
ATOM 1413 C CA . PHE A 1 183 ? 5.347 6.208 -8.332 1.00 96.56 183 PHE A CA 1
ATOM 1414 C C . PHE A 1 183 ? 4.804 7.494 -7.716 1.00 96.56 183 PHE A C 1
ATOM 1416 O O . PHE A 1 183 ? 3.914 7.479 -6.867 1.00 96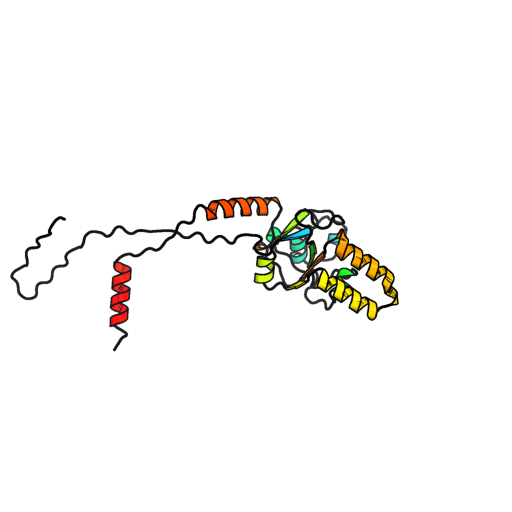.56 183 PHE A O 1
ATOM 1423 N N . THR A 1 184 ? 5.289 8.629 -8.199 1.00 95.56 184 THR A N 1
ATOM 1424 C CA . THR A 1 184 ? 4.561 9.895 -8.110 1.00 95.56 184 THR A CA 1
ATOM 1425 C C . THR A 1 184 ? 3.671 10.024 -9.352 1.00 95.56 184 THR A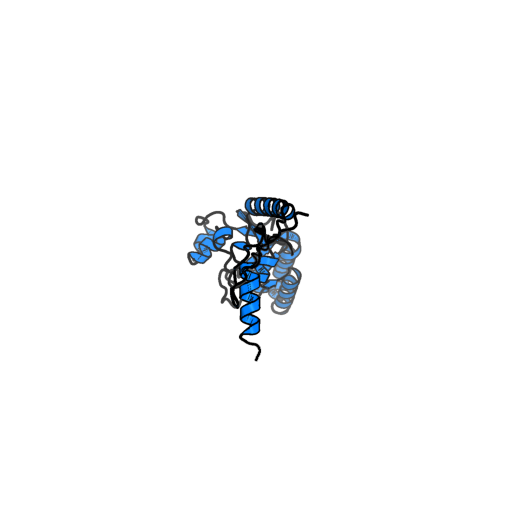 C 1
ATOM 1427 O O . THR A 1 184 ? 3.910 9.336 -10.352 1.00 95.56 184 THR A O 1
ATOM 1430 N N . PRO A 1 185 ? 2.656 10.907 -9.358 1.00 94.81 185 PRO A N 1
ATOM 1431 C CA . PRO A 1 185 ? 1.850 11.149 -10.556 1.00 94.81 185 PRO A CA 1
ATOM 1432 C C . PRO A 1 185 ? 2.700 11.471 -11.796 1.00 94.81 185 PRO A C 1
ATOM 1434 O O . PRO A 1 185 ? 2.413 11.003 -12.900 1.00 94.81 185 PRO A O 1
ATOM 1437 N N . GLU A 1 186 ? 3.791 12.215 -11.604 1.00 93.88 186 GLU A N 1
ATOM 1438 C CA . GLU A 1 186 ? 4.739 12.562 -12.660 1.00 93.88 186 GLU A CA 1
ATOM 1439 C C . GLU A 1 186 ? 5.534 11.345 -13.140 1.00 93.88 186 GLU A C 1
ATOM 1441 O O . GLU A 1 186 ? 5.550 11.067 -14.342 1.00 93.88 186 GLU A O 1
ATOM 1446 N N . THR A 1 187 ? 6.155 10.577 -12.237 1.00 92.88 187 THR A N 1
ATOM 1447 C CA . THR A 1 187 ? 6.964 9.417 -12.646 1.00 92.88 187 THR A CA 1
ATOM 1448 C C . THR A 1 187 ? 6.110 8.309 -13.247 1.00 92.88 187 THR A C 1
ATOM 1450 O O . THR A 1 187 ? 6.549 7.664 -14.202 1.00 92.88 187 THR A O 1
ATOM 1453 N N . LEU A 1 188 ? 4.865 8.128 -12.790 1.00 94.06 188 LEU A N 1
ATOM 1454 C CA . LEU A 1 188 ? 3.924 7.204 -13.421 1.00 94.06 188 LEU A CA 1
ATOM 1455 C C . LEU A 1 188 ? 3.602 7.636 -14.851 1.00 94.06 188 LEU A C 1
ATOM 1457 O O . LEU A 1 188 ? 3.608 6.809 -15.764 1.00 94.06 188 LEU A O 1
ATOM 1461 N N . LYS A 1 189 ? 3.338 8.932 -15.059 1.00 93.00 189 LYS A N 1
ATOM 1462 C CA . LYS A 1 189 ? 3.076 9.498 -16.385 1.00 93.00 189 LYS A CA 1
ATOM 1463 C C . LYS A 1 189 ? 4.262 9.240 -17.312 1.00 93.00 189 LYS A C 1
ATOM 1465 O O . LYS A 1 189 ? 4.064 8.667 -18.382 1.00 93.00 189 LYS A O 1
ATOM 1470 N N . TYR A 1 190 ? 5.480 9.589 -16.894 1.00 90.12 190 TYR A N 1
ATOM 1471 C CA . TYR A 1 190 ? 6.693 9.332 -17.678 1.00 90.12 190 TYR A CA 1
ATOM 1472 C C . TYR A 1 190 ? 6.886 7.846 -17.981 1.00 90.12 190 TYR A C 1
ATOM 1474 O O . TYR A 1 190 ? 7.142 7.494 -19.130 1.00 90.12 190 TYR A O 1
ATOM 1482 N N . THR A 1 191 ? 6.691 6.974 -16.989 1.00 88.69 191 THR A N 1
ATOM 1483 C CA . THR A 1 191 ? 6.837 5.522 -17.163 1.00 88.69 191 THR A CA 1
ATOM 1484 C C . THR A 1 191 ? 5.835 4.994 -18.185 1.00 88.69 191 THR A C 1
ATOM 1486 O O . THR A 1 191 ? 6.237 4.297 -19.107 1.00 88.69 191 THR A O 1
ATOM 1489 N N . LYS A 1 192 ? 4.556 5.387 -18.107 1.00 88.56 192 LYS A N 1
ATOM 1490 C CA . LYS A 1 192 ? 3.531 5.004 -19.095 1.00 88.56 192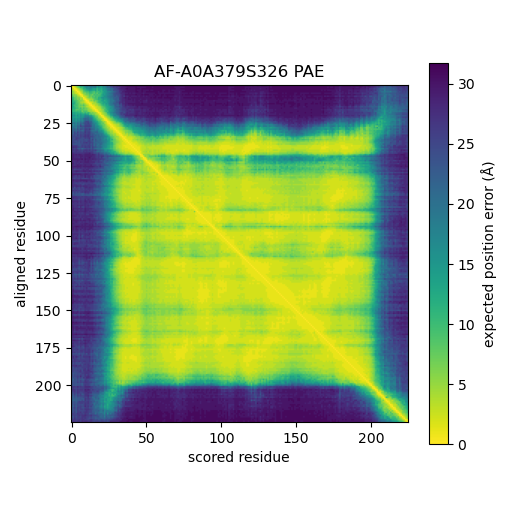 LYS A CA 1
ATOM 1491 C C . LYS A 1 192 ? 3.846 5.508 -20.508 1.00 88.56 192 LYS A C 1
ATOM 1493 O O . LYS A 1 192 ? 3.592 4.805 -21.484 1.00 88.56 192 LYS A O 1
ATOM 1498 N N . TYR A 1 193 ? 4.396 6.717 -20.642 1.00 85.25 193 TYR A N 1
ATOM 1499 C CA . TYR A 1 193 ? 4.840 7.226 -21.945 1.00 85.25 193 TYR A CA 1
ATOM 1500 C C . TYR A 1 193 ? 6.020 6.425 -22.494 1.00 85.25 193 TYR A C 1
ATOM 1502 O O . TYR A 1 193 ? 6.001 6.035 -23.662 1.00 85.25 193 TYR A O 1
ATOM 1510 N N . PHE A 1 194 ? 7.017 6.145 -21.655 1.00 83.88 194 PHE A N 1
ATOM 1511 C CA . PHE A 1 194 ? 8.178 5.350 -22.032 1.00 83.88 194 PHE A CA 1
ATOM 1512 C C . PHE A 1 194 ? 7.787 3.922 -22.414 1.00 83.88 194 PHE A C 1
ATOM 1514 O O . PHE A 1 194 ? 8.201 3.447 -23.467 1.00 83.88 194 PHE A O 1
ATOM 1521 N N . THR A 1 195 ? 6.942 3.251 -21.625 1.00 82.25 195 THR A N 1
ATOM 1522 C CA . THR A 1 195 ? 6.497 1.884 -21.927 1.00 82.25 195 THR A CA 1
ATOM 1523 C C . THR A 1 195 ? 5.709 1.822 -23.226 1.00 82.25 195 THR A C 1
ATOM 1525 O O . THR A 1 195 ? 5.924 0.915 -24.030 1.00 82.25 195 THR A O 1
ATOM 1528 N N . ARG A 1 196 ? 4.863 2.822 -23.500 1.00 79.31 196 ARG A N 1
ATOM 1529 C CA . ARG A 1 196 ? 4.167 2.944 -24.786 1.00 79.31 196 ARG A CA 1
ATOM 1530 C C . ARG A 1 196 ? 5.142 3.113 -25.951 1.00 79.31 196 ARG A C 1
ATOM 1532 O O . ARG A 1 196 ? 4.951 2.468 -26.976 1.00 79.31 196 ARG A O 1
ATOM 1539 N N . ALA A 1 197 ? 6.169 3.951 -25.807 1.00 72.69 197 ALA A N 1
ATOM 1540 C CA . ALA A 1 197 ? 7.187 4.142 -26.840 1.00 72.69 197 ALA A CA 1
ATOM 1541 C C . ALA A 1 197 ? 8.014 2.866 -27.061 1.00 72.69 197 ALA A C 1
ATOM 1543 O O . ALA A 1 197 ? 8.177 2.419 -28.191 1.00 72.69 197 ALA A O 1
ATOM 1544 N N . ALA A 1 198 ? 8.470 2.226 -25.989 1.00 72.12 198 ALA A N 1
ATOM 1545 C CA . ALA A 1 198 ? 9.259 1.004 -26.061 1.00 72.12 198 ALA A CA 1
ATOM 1546 C C . ALA A 1 198 ? 8.468 -0.191 -26.615 1.00 72.12 198 ALA A C 1
ATOM 1548 O O . ALA A 1 198 ? 9.034 -0.997 -27.347 1.00 72.12 198 ALA A O 1
ATOM 1549 N N . ARG A 1 199 ? 7.152 -0.278 -26.362 1.00 65.12 199 ARG A N 1
ATOM 1550 C CA . ARG A 1 199 ? 6.277 -1.274 -27.010 1.00 65.12 199 ARG A CA 1
ATOM 1551 C C . ARG A 1 199 ? 6.291 -1.134 -28.535 1.00 65.12 199 ARG A C 1
ATOM 1553 O O . ARG A 1 199 ? 6.205 -2.136 -29.232 1.00 65.12 199 ARG A O 1
ATOM 1560 N N . VAL A 1 200 ? 6.397 0.089 -29.054 1.00 60.97 200 VAL A N 1
ATOM 1561 C CA . VAL A 1 200 ? 6.526 0.332 -30.500 1.00 60.97 200 VAL A CA 1
ATOM 1562 C C . VAL A 1 200 ? 7.926 -0.050 -31.002 1.00 60.97 200 VAL A C 1
ATOM 1564 O O . VAL A 1 200 ? 8.067 -0.516 -32.127 1.00 60.97 200 VAL A O 1
ATOM 1567 N N . VAL A 1 201 ? 8.955 0.093 -30.163 1.00 58.50 201 VAL A N 1
ATOM 1568 C CA . VAL A 1 201 ? 10.367 -0.178 -30.486 1.00 58.50 201 VAL A CA 1
ATOM 1569 C C . VAL A 1 201 ? 10.782 -1.579 -30.002 1.00 58.50 201 VAL A C 1
ATOM 1571 O O . VAL A 1 201 ? 11.834 -1.747 -29.390 1.00 58.50 201 VAL A O 1
ATOM 1574 N N . GLN A 1 202 ? 9.966 -2.610 -30.256 1.00 53.41 202 GLN A N 1
ATOM 1575 C CA . GLN A 1 202 ? 10.370 -4.008 -30.039 1.00 53.41 202 GLN A CA 1
ATOM 1576 C C . GLN A 1 202 ? 11.506 -4.382 -31.007 1.00 53.41 202 GLN A C 1
ATOM 1578 O O . GLN A 1 202 ? 11.287 -4.969 -32.063 1.00 53.41 202 GLN A O 1
ATOM 1583 N N . VAL A 1 203 ? 12.741 -4.023 -30.662 1.00 48.16 203 VAL A N 1
ATOM 1584 C CA . VAL A 1 203 ? 13.941 -4.543 -31.323 1.00 48.16 203 VAL A CA 1
ATOM 1585 C C . VAL A 1 203 ? 14.173 -5.955 -30.767 1.00 48.16 203 VAL A C 1
ATOM 1587 O O . VAL A 1 203 ? 13.952 -6.208 -29.582 1.00 48.16 203 VAL A O 1
ATOM 1590 N N . THR A 1 204 ? 14.508 -6.905 -31.640 1.00 49.31 204 THR A N 1
ATOM 1591 C CA . THR A 1 204 ? 14.676 -8.347 -31.353 1.00 49.31 204 THR A CA 1
ATOM 1592 C C . THR A 1 204 ? 16.104 -8.738 -31.675 1.00 49.31 204 THR A C 1
ATOM 1594 O O . THR A 1 204 ? 16.509 -8.362 -32.762 1.00 49.31 204 THR A O 1
ATOM 1597 N N . GLY A 1 205 ? 16.833 -9.489 -30.831 1.00 40.50 205 GLY A N 1
ATOM 1598 C CA . GLY A 1 205 ? 18.292 -9.535 -30.904 1.00 40.50 205 GLY A CA 1
ATOM 1599 C C . GLY A 1 205 ? 19.128 -10.750 -30.525 1.00 40.50 205 GLY A C 1
ATOM 1600 O O . GLY A 1 205 ? 19.521 -10.865 -29.372 1.00 40.50 205 GLY A O 1
ATOM 1601 N N . ILE A 1 206 ? 19.523 -11.585 -31.493 1.00 47.06 206 ILE A N 1
ATOM 1602 C CA . ILE A 1 206 ? 20.414 -12.743 -31.271 1.00 47.06 206 ILE A CA 1
ATOM 1603 C C . ILE A 1 206 ? 21.673 -12.620 -32.139 1.00 47.06 206 ILE A C 1
ATOM 1605 O O . ILE A 1 206 ? 21.560 -12.490 -33.352 1.00 47.06 206 ILE A O 1
ATOM 1609 N N . VAL A 1 207 ? 22.864 -12.686 -31.540 1.00 43.06 207 VAL A N 1
ATOM 1610 C CA . VAL A 1 207 ? 24.138 -12.771 -32.275 1.00 43.06 207 VAL A CA 1
ATOM 1611 C C . VAL A 1 207 ? 24.448 -14.251 -32.506 1.00 43.06 207 VAL A C 1
ATOM 1613 O O . VAL A 1 207 ? 24.638 -14.982 -31.542 1.00 43.06 207 VAL A O 1
ATOM 1616 N N . PHE A 1 208 ? 24.512 -14.691 -33.761 1.00 45.44 208 PHE A N 1
ATOM 1617 C CA . PHE A 1 208 ? 25.209 -15.926 -34.127 1.00 45.44 208 PHE A CA 1
ATOM 1618 C C . PHE A 1 208 ? 26.401 -15.538 -34.997 1.00 45.44 208 PHE A C 1
ATOM 1620 O O . PHE A 1 208 ? 26.232 -14.926 -36.054 1.00 45.44 208 PHE A O 1
ATOM 1627 N N . THR A 1 209 ? 27.603 -15.855 -34.534 1.00 44.91 209 THR A N 1
ATOM 1628 C CA . THR A 1 209 ? 28.815 -15.909 -35.353 1.00 44.91 209 THR A CA 1
ATOM 1629 C C . THR A 1 209 ? 29.116 -17.386 -35.610 1.00 44.91 209 THR A C 1
ATOM 1631 O O . THR A 1 209 ? 28.899 -18.213 -34.727 1.00 44.91 209 THR A O 1
ATOM 1634 N N . ASP A 1 210 ? 29.601 -17.750 -36.801 1.00 47.34 210 ASP A N 1
ATOM 1635 C CA . ASP A 1 210 ? 29.934 -19.157 -37.111 1.00 47.34 210 ASP A CA 1
ATOM 1636 C C . ASP A 1 210 ? 30.929 -19.764 -36.106 1.00 47.34 210 ASP A C 1
ATOM 1638 O O . ASP A 1 210 ? 30.866 -20.955 -35.811 1.00 47.34 210 ASP A O 1
ATOM 1642 N N . TYR A 1 211 ? 31.771 -18.922 -35.498 1.00 49.47 211 TYR A N 1
ATOM 1643 C CA . TYR A 1 211 ? 32.723 -19.318 -34.463 1.00 49.47 211 TYR A CA 1
ATOM 1644 C C . TYR A 1 211 ? 32.047 -19.915 -33.209 1.00 49.47 211 TYR A C 1
ATOM 1646 O O . TYR A 1 211 ? 32.566 -20.866 -32.624 1.00 49.47 211 TYR A O 1
ATOM 1654 N N . ASP A 1 212 ? 30.864 -19.417 -32.821 1.00 47.62 212 ASP A N 1
ATOM 1655 C CA . ASP A 1 212 ? 30.095 -19.966 -31.691 1.00 47.62 212 ASP A CA 1
ATOM 1656 C C . ASP A 1 212 ? 29.383 -21.281 -32.055 1.00 47.62 212 ASP A C 1
ATOM 1658 O O . ASP A 1 212 ? 29.174 -22.139 -31.193 1.00 47.62 212 ASP A O 1
ATOM 1662 N N . LEU A 1 213 ? 29.029 -21.480 -33.330 1.00 47.94 213 LEU A N 1
ATOM 1663 C CA . LEU A 1 213 ? 28.400 -22.719 -33.797 1.00 47.94 213 LEU A CA 1
ATOM 1664 C C . LEU A 1 213 ? 29.413 -23.871 -33.886 1.00 47.94 213 LEU A C 1
ATOM 1666 O O . LEU A 1 213 ? 29.097 -25.007 -33.523 1.00 47.94 213 LEU A O 1
ATOM 1670 N N . GLU A 1 214 ? 30.635 -23.576 -34.329 1.00 49.03 214 GLU A N 1
ATOM 1671 C CA . GLU A 1 214 ? 31.710 -24.558 -34.491 1.00 49.03 214 GLU A CA 1
ATOM 1672 C C . GLU A 1 214 ? 32.228 -25.053 -33.132 1.00 49.03 214 GLU A C 1
ATOM 1674 O O . GLU A 1 214 ? 32.307 -26.261 -32.894 1.00 49.03 214 GLU A O 1
ATOM 1679 N N . GLN A 1 215 ? 32.427 -24.148 -32.168 1.00 50.53 215 GLN A N 1
ATOM 1680 C CA . GLN A 1 215 ? 32.849 -24.517 -30.813 1.00 50.53 215 GLN A CA 1
ATOM 1681 C C . GLN A 1 215 ? 31.754 -25.281 -30.033 1.00 50.53 215 GLN A C 1
ATOM 1683 O O . GLN A 1 215 ? 32.057 -26.170 -29.231 1.00 50.53 215 GLN A O 1
ATOM 1688 N N . ALA A 1 216 ? 30.469 -24.997 -30.288 1.00 45.09 216 ALA A N 1
ATOM 1689 C CA . ALA A 1 216 ? 29.350 -25.745 -29.705 1.00 45.09 216 ALA A CA 1
ATOM 1690 C C . ALA A 1 216 ? 29.156 -27.142 -30.336 1.00 45.09 216 ALA A C 1
ATOM 1692 O O . ALA A 1 216 ? 28.712 -28.071 -29.652 1.00 45.09 216 ALA A O 1
ATOM 1693 N N . SER A 1 217 ? 29.515 -27.307 -31.612 1.00 46.44 217 SER A N 1
ATOM 1694 C CA . SER A 1 217 ? 29.534 -28.591 -32.326 1.00 46.44 217 SER A CA 1
ATOM 1695 C C . SER A 1 217 ? 30.678 -29.492 -31.843 1.00 46.44 217 SER A C 1
ATOM 1697 O O . SER A 1 217 ? 30.448 -30.642 -31.453 1.00 46.44 217 SER A O 1
ATOM 1699 N N . GLU A 1 218 ? 31.901 -28.957 -31.759 1.00 47.09 218 GLU A N 1
ATOM 1700 C CA . GLU A 1 218 ? 33.077 -29.724 -31.324 1.00 47.09 218 GLU A CA 1
ATOM 1701 C C . GLU A 1 218 ? 32.991 -30.171 -29.857 1.00 47.09 218 GLU A C 1
ATOM 1703 O O . GLU A 1 218 ? 33.418 -31.278 -29.516 1.00 47.09 218 GLU A O 1
ATOM 1708 N N . ASN A 1 219 ? 32.372 -29.367 -28.986 1.00 44.69 219 ASN A N 1
ATOM 1709 C CA . ASN A 1 219 ? 32.180 -29.743 -27.584 1.00 44.69 219 ASN A CA 1
ATOM 1710 C C . ASN A 1 219 ? 31.120 -30.839 -27.385 1.00 44.69 219 ASN A C 1
ATOM 1712 O O . ASN A 1 219 ? 31.228 -31.600 -26.423 1.00 44.69 219 ASN A O 1
ATOM 1716 N N . ARG A 1 220 ? 30.143 -30.993 -28.295 1.00 31.97 220 ARG A N 1
ATOM 1717 C CA . ARG A 1 220 ? 29.180 -32.113 -28.245 1.00 31.97 220 ARG A CA 1
ATOM 1718 C C . ARG A 1 220 ? 29.758 -33.433 -28.751 1.00 31.97 220 ARG A C 1
ATOM 1720 O O . ARG A 1 220 ? 29.334 -34.482 -28.277 1.00 31.97 220 ARG A O 1
ATOM 1727 N N . LEU A 1 221 ? 30.742 -33.403 -29.650 1.00 42.59 221 LEU A N 1
ATOM 1728 C CA . LEU A 1 221 ? 31.414 -34.617 -30.135 1.00 42.59 221 LEU A CA 1
ATOM 1729 C C . LEU A 1 221 ? 32.487 -35.143 -29.164 1.00 42.59 221 LEU A C 1
ATOM 1731 O O . LEU A 1 221 ? 32.817 -36.323 -29.214 1.00 42.59 221 LEU A O 1
ATOM 1735 N N . LYS A 1 222 ? 32.990 -34.313 -28.237 1.00 43.75 222 LYS A N 1
ATOM 1736 C CA . LYS A 1 222 ? 33.971 -34.725 -27.210 1.00 43.75 222 LYS A CA 1
ATOM 1737 C C . LYS A 1 222 ? 33.369 -35.211 -25.882 1.00 43.75 222 LYS A C 1
ATOM 1739 O O . LYS A 1 222 ? 34.117 -35.656 -25.021 1.00 43.75 222 LYS A O 1
ATOM 1744 N N . THR A 1 223 ? 32.047 -35.155 -25.699 1.00 46.00 223 THR A N 1
ATOM 1745 C CA . THR A 1 223 ? 31.357 -35.660 -24.485 1.00 46.00 223 THR A CA 1
ATOM 1746 C C . THR A 1 223 ? 30.265 -36.693 -24.779 1.00 46.00 223 THR A C 1
ATOM 1748 O O . THR A 1 223 ? 29.370 -36.914 -23.966 1.00 46.00 223 THR A O 1
ATOM 1751 N N . GLY A 1 224 ? 30.348 -37.359 -25.931 1.00 40.88 224 GLY A N 1
ATOM 1752 C CA . GLY A 1 224 ? 29.379 -38.361 -26.361 1.00 40.88 224 GLY A CA 1
ATOM 1753 C C . GLY A 1 224 ? 29.994 -39.634 -26.932 1.00 40.88 224 GLY A C 1
ATOM 1754 O O . GLY A 1 224 ? 29.542 -40.029 -27.997 1.00 40.88 224 GLY A O 1
ATOM 1755 N N . VAL A 1 225 ? 30.995 -40.224 -26.258 1.00 33.81 225 VAL A N 1
ATOM 1756 C CA . VAL A 1 225 ? 31.242 -41.676 -26.038 1.00 33.81 225 VAL A CA 1
ATOM 1757 C C . VAL A 1 225 ? 32.169 -41.803 -24.831 1.00 33.81 225 VAL A C 1
ATOM 1759 O O . VAL A 1 225 ? 33.197 -41.091 -24.819 1.00 33.81 225 VAL A O 1
#

Mean predicted aligned error: 12.46 Å

Secondary structure (DSSP, 8-state):
-----PPPPSSTT----------------------TTTT-EEEEEE-S-TT-TTTGGG---HHHHHHHH-HHHH-B--S-TT----HHHHHTT--SSSEEEEESSTTT--TT--SEEEEEEHHHHHHTTPEEE-HHHHHHHHHHHHHH-GGGHHHHHHHHHIIIIII-EEEEESS-B-GGGEE-HHHHHHHHHHHHHHHHT--------HHHHHHHHHHHHSS--

Nearest PDB structures (foldseek):
  7ski-assembly2_B  TM=5.367E-01  e=1.244E-03  Bordetella pertussis

Sequence (225 aa):
MTEHSTLTNETPHSSYDITGMLMPARAFFFVVVDEPGKDGFLVRKIYASNSDPYLSKMDLSEAKMLSETNPERYGLIPKDFSASYSVAEHVMGNNASAYISTSSAFPEGSPRFEGKTIIVDIDKAVRSGAKLISTAEILKSLDEYKNQNPHLGEHIDKISKYVNDIDKEVLLHGEKIPAAAIFTPETLKYTKYFTRAARVVQVTGIVFTDYDLEQASENRLKTGV

Foldseek 3Di:
DDDDDDDDDPDPPDDDDDDDPFDPWDFWDADDADAFQPVHKWKDFAAQDPPDPVNVVLPADPLQSCLRHPCLARFHAQLALPDPDDLQRCLLPPRSYQKDKTAPPPPPAFPVDDHFMKMFGPVQQVVVVKDKAALVNSLVSLVVVCVVPVVCNVVSVVSNCCCVPGRNIMIIGDRTRHSVRMDGPVRSVVSNVVVVVVVVVRMDGDTDDVVVVVVVVVVVVVPDD

Organism: NCBI:txid59203

Radius of gyration: 30.02 Å; Cα contacts (8 Å, |Δi|>4): 332; chains: 1; bounding box: 73×61×82 Å

pLDDT: mean 81.31, std 19.43, range [31.97, 98.19]

Solvent-accessible surface area (backbone atoms only — not comparable to full-atom values): 12955 Å² total; per-residue (Å²): 135,86,85,84,87,77,87,79,75,89,59,86,91,72,82,81,89,78,82,69,82,82,74,80,72,49,76,42,49,70,76,88,75,86,68,86,43,84,72,34,56,34,14,34,62,30,51,77,48,85,81,36,75,68,65,59,70,62,74,62,54,71,71,48,47,42,17,50,53,42,24,58,75,68,6,44,49,33,74,25,63,85,40,87,64,50,71,36,48,34,77,76,62,51,60,71,10,28,50,40,79,29,6,58,38,69,90,78,23,33,81,88,58,77,57,42,62,36,36,35,26,43,51,54,30,40,74,61,64,30,45,80,41,47,46,68,56,46,49,50,39,40,51,56,49,30,74,77,37,62,94,47,38,72,61,50,52,53,48,46,48,38,37,65,76,59,30,33,31,29,35,41,38,38,78,48,37,56,21,93,25,33,28,39,73,64,55,44,50,52,48,55,52,49,47,57,53,48,66,74,57,70,47,70,45,68,73,68,50,71,71,62,54,51,55,58,49,56,56,54,69,74,74,70,128